Protein AF-R1GZY3-F1 (afdb_monomer_lite)

Organism: Botryosphaeria parva (strain UCR-NP2) (NCBI:txid1287680)

pLDDT: mean 83.17, std 15.21, range [28.91, 97.81]

Foldseek 3Di:
DAQAFDKDWPDPDDDQLDQDKIKIKTQGHQPWFWAFDKDKDFAFLPGSQDQADDDALADFFHKDKDKDADDDDVPDDTWDFPDFDWDWDSQCDDPRGRTIIMTGRHDTIGHRGMMMMMIGGDVVRYDDDDDPDFDKDKDWDWDADPVVRDIDIDIDIDGDDPPDPDDPDAAEDADDEDPLADHDHHPVVVQCCCVSPVVGQEYHYAAAQQEHDPVNLVVSLVVQLVVCVVQPPRHHYWYWHFQAAAQVLFGTKIKTFQDRCVVPNDCPCHAPVRFGLHQWHDYPVCDPPDDIDGGQTRCVSNCVRCVVPLVRIAMEFEQDVHHGDLLDDDLSRHLEYEQEDPVGGNVVVVVCCCVSVVPDVPRDSDYDHHYD

Structure (mmCIF, N/CA/C/O backbone):
data_AF-R1GZY3-F1
#
_entry.id   AF-R1GZY3-F1
#
loop_
_atom_site.group_PDB
_atom_site.id
_atom_site.type_symbol
_atom_site.label_atom_id
_atom_site.label_alt_id
_atom_site.label_comp_id
_atom_site.label_asym_id
_atom_site.label_entity_id
_atom_site.label_seq_id
_atom_site.pdbx_PDB_ins_code
_atom_site.Cartn_x
_atom_site.Cartn_y
_atom_site.Cartn_z
_atom_site.occupancy
_atom_site.B_iso_or_equiv
_atom_site.auth_seq_id
_atom_site.auth_comp_id
_atom_site.auth_asym_id
_atom_site.auth_atom_id
_atom_site.pdbx_PDB_model_num
ATOM 1 N N . MET A 1 1 ? -1.030 23.905 38.916 1.00 69.31 1 MET A N 1
ATOM 2 C CA . MET A 1 1 ? -1.384 23.352 37.591 1.00 69.31 1 MET A CA 1
ATOM 3 C C . MET A 1 1 ? -0.594 24.102 36.524 1.00 69.31 1 MET A C 1
ATOM 5 O O . MET A 1 1 ? -0.342 25.286 36.718 1.00 69.31 1 MET A O 1
ATOM 9 N N . SER A 1 2 ? -0.151 23.428 35.458 1.00 88.44 2 SER A N 1
ATOM 10 C CA . SER A 1 2 ? 0.498 24.077 34.303 1.00 88.44 2 SER A CA 1
ATOM 11 C C . SER A 1 2 ? -0.502 24.976 33.564 1.00 88.44 2 SER A C 1
ATOM 13 O O . SER A 1 2 ? -1.678 24.628 33.483 1.00 88.44 2 SER A O 1
ATOM 15 N N . PHE A 1 3 ? -0.061 26.110 33.006 1.00 88.94 3 PHE A N 1
ATOM 16 C CA . PHE A 1 3 ? -0.949 27.001 32.245 1.00 88.94 3 PHE A CA 1
ATOM 17 C C . PHE A 1 3 ? -1.480 26.333 30.969 1.00 88.94 3 PHE A C 1
ATOM 19 O O . PHE A 1 3 ? -2.672 26.403 30.706 1.00 88.94 3 PHE A O 1
ATOM 26 N N . LEU A 1 4 ? -0.614 25.618 30.241 1.00 83.75 4 LEU A N 1
ATOM 27 C CA . LEU A 1 4 ? -0.960 24.904 29.005 1.00 83.75 4 LEU A CA 1
ATOM 28 C C . LEU A 1 4 ? -1.420 23.461 29.238 1.00 83.75 4 LEU A C 1
ATOM 30 O O . LEU A 1 4 ? -1.737 22.764 28.283 1.00 83.75 4 LEU A O 1
ATOM 34 N N . GLY A 1 5 ? -1.428 22.993 30.485 1.00 92.31 5 GLY A N 1
ATOM 35 C CA . GLY A 1 5 ? -1.790 21.618 30.820 1.00 92.31 5 GLY A CA 1
ATOM 36 C C . GLY A 1 5 ? -0.603 20.661 30.800 1.00 92.31 5 GLY A C 1
ATOM 37 O O . GLY A 1 5 ? 0.560 21.084 30.798 1.00 92.31 5 GLY A O 1
ATOM 38 N N . THR A 1 6 ? -0.907 19.369 30.856 1.00 90.94 6 THR A N 1
ATOM 39 C CA . THR A 1 6 ? 0.079 18.279 30.891 1.00 90.94 6 THR A CA 1
ATOM 40 C C . THR A 1 6 ? -0.399 17.095 30.070 1.00 90.94 6 THR A C 1
ATOM 42 O O . THR A 1 6 ? -1.592 16.811 30.040 1.00 90.94 6 THR A O 1
ATOM 45 N N . LEU A 1 7 ? 0.540 16.386 29.448 1.00 89.25 7 LEU A N 1
ATOM 46 C CA . LEU A 1 7 ? 0.275 15.199 28.644 1.00 89.25 7 LEU A CA 1
ATOM 47 C C . LEU A 1 7 ? 0.889 13.970 29.317 1.00 89.25 7 LEU A C 1
ATOM 49 O O . LEU A 1 7 ? 2.047 14.016 29.739 1.00 89.25 7 LEU A O 1
ATOM 53 N N . THR A 1 8 ? 0.150 12.870 29.370 1.00 89.81 8 THR A N 1
ATOM 54 C CA . THR A 1 8 ? 0.672 11.548 29.723 1.00 89.81 8 THR A CA 1
ATOM 55 C C . THR A 1 8 ? 0.298 10.537 28.646 1.00 89.81 8 THR A C 1
ATOM 57 O O . THR A 1 8 ? -0.662 10.713 27.900 1.00 89.81 8 THR A O 1
ATOM 60 N N . CYS A 1 9 ? 1.099 9.485 28.529 1.00 87.94 9 CYS A N 1
ATOM 61 C CA . CYS A 1 9 ? 0.885 8.398 27.586 1.00 87.94 9 CYS A CA 1
ATOM 62 C C . CYS A 1 9 ? 0.972 7.081 28.356 1.00 87.94 9 CYS A C 1
ATOM 64 O O . CYS A 1 9 ? 1.831 6.938 29.231 1.00 87.94 9 CYS A O 1
ATOM 66 N N . ASN A 1 10 ? 0.093 6.126 28.049 1.00 87.19 10 ASN A N 1
ATOM 67 C CA . ASN A 1 10 ? 0.105 4.801 28.678 1.00 87.19 10 ASN A CA 1
ATOM 68 C C . ASN A 1 10 ? 1.373 3.992 28.345 1.00 87.19 10 ASN A C 1
ATOM 70 O O . ASN A 1 10 ? 1.715 3.060 29.070 1.00 87.19 10 ASN A O 1
ATOM 74 N N . VAL A 1 11 ? 2.071 4.356 27.269 1.00 80.69 11 VAL A N 1
ATOM 75 C CA . VAL A 1 11 ? 3.303 3.716 26.806 1.00 80.69 11 VAL A CA 1
ATOM 76 C C . VAL A 1 11 ? 4.445 4.725 26.728 1.00 80.69 11 VAL A C 1
ATOM 78 O O . VAL A 1 11 ? 4.256 5.890 26.382 1.00 80.69 11 VAL A O 1
ATOM 81 N N . ASN A 1 12 ? 5.654 4.263 27.030 1.00 77.44 12 ASN A N 1
ATOM 82 C CA . ASN A 1 12 ? 6.900 5.016 26.848 1.00 77.44 12 ASN A CA 1
ATOM 83 C C . ASN A 1 12 ? 7.849 4.350 25.836 1.00 77.44 12 ASN A C 1
ATOM 85 O O . ASN A 1 12 ? 8.866 4.928 25.464 1.00 77.44 12 ASN A O 1
ATOM 89 N N . THR A 1 13 ? 7.512 3.134 25.410 1.00 71.69 13 THR A N 1
ATOM 90 C CA . THR A 1 13 ? 8.230 2.302 24.451 1.00 71.69 13 THR A CA 1
ATOM 91 C C . THR A 1 13 ? 7.196 1.488 23.681 1.00 71.69 13 THR A C 1
ATOM 93 O O . THR A 1 13 ? 6.181 1.094 24.253 1.00 71.69 13 THR A O 1
ATOM 96 N N . LEU A 1 14 ? 7.442 1.287 22.389 1.00 64.81 14 LEU A N 1
ATOM 97 C CA . LEU A 1 14 ? 6.609 0.492 21.491 1.00 64.81 14 LEU A CA 1
ATOM 98 C C . LEU A 1 14 ? 7.524 -0.343 20.591 1.00 64.81 14 LEU A C 1
ATOM 100 O O . LEU A 1 14 ? 8.623 0.095 20.236 1.00 64.81 14 LEU A O 1
ATOM 104 N N . THR A 1 15 ? 7.078 -1.541 20.236 1.00 71.56 15 THR A N 1
ATOM 105 C CA . THR A 1 15 ? 7.711 -2.409 19.242 1.00 71.56 15 THR A CA 1
ATOM 106 C C . THR A 1 15 ? 7.202 -2.030 17.857 1.00 71.56 15 THR A C 1
ATOM 108 O O . THR A 1 15 ? 5.999 -2.033 17.616 1.00 71.56 15 THR A O 1
ATOM 111 N N . ALA A 1 16 ? 8.109 -1.730 16.927 1.00 61.94 16 ALA A N 1
ATOM 112 C CA . ALA A 1 16 ? 7.727 -1.364 15.566 1.00 61.94 16 ALA A CA 1
ATOM 113 C C . ALA A 1 16 ? 6.844 -2.446 14.913 1.00 61.94 16 ALA A C 1
ATOM 115 O O . ALA A 1 16 ? 7.157 -3.638 14.981 1.00 61.94 16 ALA A O 1
ATOM 116 N N . GLY A 1 17 ? 5.743 -2.019 14.289 1.00 64.31 17 GLY A N 1
ATOM 117 C CA . GLY A 1 17 ? 4.765 -2.907 13.646 1.00 64.31 17 GLY A CA 1
ATOM 118 C C . GLY A 1 17 ? 3.843 -3.682 14.598 1.00 64.31 17 GLY A C 1
ATOM 119 O O . GLY A 1 17 ? 3.052 -4.507 14.136 1.00 64.31 17 GLY A O 1
ATOM 120 N N . GLU A 1 18 ? 3.915 -3.457 15.914 1.00 64.00 18 GLU A N 1
ATOM 121 C CA . GLU A 1 18 ? 2.978 -4.085 16.841 1.00 64.00 18 GLU A CA 1
ATOM 122 C C . GLU A 1 18 ? 1.584 -3.456 16.752 1.00 64.00 18 GLU A C 1
ATOM 124 O O . GLU A 1 18 ? 1.412 -2.239 16.694 1.00 64.00 18 GLU A O 1
ATOM 129 N N . TRP A 1 19 ? 0.559 -4.302 16.811 1.00 69.50 19 TRP A N 1
ATOM 130 C CA . TRP A 1 19 ? -0.806 -3.832 16.988 1.00 69.50 19 TRP A CA 1
ATOM 131 C C . TRP A 1 19 ? -1.010 -3.515 18.464 1.00 69.50 19 TRP A C 1
ATOM 133 O O . TRP A 1 19 ? -0.986 -4.420 19.304 1.00 69.50 19 TRP A O 1
ATOM 143 N N . THR A 1 20 ? -1.251 -2.247 18.783 1.00 78.50 20 THR A N 1
ATOM 144 C CA . THR A 1 20 ? -1.432 -1.751 20.153 1.00 78.50 20 THR A CA 1
ATOM 145 C C . THR A 1 20 ? -2.486 -0.645 20.209 1.00 78.50 20 THR A C 1
ATOM 147 O O . THR A 1 20 ? -2.828 -0.068 19.182 1.00 78.50 20 THR A O 1
ATOM 150 N N . GLU A 1 21 ? -3.017 -0.385 21.402 1.00 86.50 21 GLU A N 1
ATOM 151 C CA . GLU A 1 21 ? -3.774 0.839 21.679 1.00 86.50 21 GLU A CA 1
ATOM 152 C C . GLU A 1 21 ? -2.851 1.798 22.430 1.00 86.50 21 GLU A C 1
ATOM 154 O O . GLU A 1 21 ? -2.329 1.466 23.503 1.00 86.50 21 GLU A O 1
ATOM 159 N N . VAL A 1 22 ? -2.679 3.003 21.889 1.00 86.00 22 VAL A N 1
ATOM 160 C CA . VAL A 1 22 ? -1.968 4.083 22.577 1.00 86.00 22 VAL A CA 1
ATOM 161 C C . VAL A 1 22 ? -2.993 5.060 23.123 1.00 86.00 22 VAL A C 1
ATOM 163 O O . VAL A 1 22 ? -3.753 5.666 22.373 1.00 86.00 22 VAL A O 1
ATOM 166 N N . THR A 1 23 ? -3.009 5.214 24.441 1.00 91.50 23 THR A N 1
ATOM 167 C CA . THR A 1 23 ? -3.860 6.178 25.133 1.00 91.50 23 THR A CA 1
ATOM 168 C C . THR A 1 23 ? -3.019 7.372 25.550 1.00 91.50 23 THR A C 1
ATOM 170 O O . THR A 1 23 ? -2.070 7.233 26.328 1.00 91.50 23 THR A O 1
ATOM 173 N N . VAL A 1 24 ? -3.397 8.543 25.052 1.00 90.88 24 VAL A N 1
ATOM 174 C CA . VAL A 1 24 ? -2.804 9.827 25.411 1.00 90.88 24 VAL A CA 1
ATOM 175 C C . VAL A 1 24 ? -3.824 10.613 26.224 1.00 90.88 24 VAL A C 1
ATOM 177 O O . VAL A 1 24 ? -4.913 10.907 25.742 1.00 90.88 24 VAL A O 1
ATOM 180 N N . GLU A 1 25 ? -3.477 10.961 27.457 1.00 95.19 25 GLU A N 1
ATOM 181 C CA . GLU A 1 25 ? -4.316 11.776 28.331 1.00 95.19 25 GLU A CA 1
ATOM 182 C C . GLU A 1 25 ? -3.738 13.192 28.411 1.00 95.19 25 GLU A C 1
ATOM 184 O O . GLU A 1 25 ? -2.606 13.404 28.851 1.00 95.19 25 GLU A O 1
ATOM 189 N N . TYR A 1 26 ? -4.526 14.174 27.988 1.00 94.25 26 TYR A N 1
ATOM 190 C CA . TYR A 1 26 ? -4.234 15.589 28.161 1.00 94.25 26 TYR A CA 1
ATOM 191 C C . TYR A 1 26 ? -5.063 16.141 29.320 1.00 94.25 26 TYR A C 1
ATOM 193 O O . TYR A 1 26 ? -6.287 16.171 29.257 1.00 94.25 26 TYR A O 1
ATOM 201 N N . THR A 1 27 ? -4.397 16.597 30.379 1.00 96.31 27 THR A N 1
ATOM 202 C CA . THR A 1 27 ? -5.035 17.366 31.454 1.00 96.31 27 THR A CA 1
ATOM 203 C C . THR A 1 27 ? -5.050 18.841 31.070 1.00 96.31 27 THR A C 1
ATOM 205 O O . THR A 1 27 ? -3.983 19.443 30.905 1.00 96.31 27 THR A O 1
ATOM 208 N N . VAL A 1 28 ? -6.246 19.419 30.962 1.00 95.00 28 VAL A N 1
ATOM 209 C CA . VAL A 1 28 ? -6.481 20.817 30.594 1.00 95.00 28 VAL A CA 1
ATOM 210 C C . VAL A 1 28 ? -5.797 21.744 31.595 1.00 95.00 28 VAL A C 1
ATOM 212 O O . VAL A 1 28 ? -5.912 21.589 32.812 1.00 95.00 28 VAL A O 1
ATOM 215 N N . GLY A 1 29 ? -5.033 22.697 31.067 1.00 91.81 29 GLY A N 1
ATOM 216 C CA . GLY A 1 29 ? -4.281 23.655 31.866 1.00 91.81 29 GLY A CA 1
ATOM 217 C C . GLY A 1 29 ? -5.121 24.780 32.450 1.00 91.81 29 GLY A C 1
ATOM 218 O O . GLY A 1 29 ? -6.320 24.893 32.215 1.00 91.81 29 GLY A O 1
ATOM 219 N N . GLY A 1 30 ? -4.449 25.676 33.171 1.00 89.88 30 GLY A N 1
ATOM 220 C CA . GLY A 1 30 ? -5.071 26.873 33.742 1.00 89.88 30 GLY A CA 1
ATOM 221 C C . GLY A 1 30 ? -5.727 27.810 32.719 1.00 89.88 30 GLY A C 1
ATOM 222 O O . GLY A 1 30 ? -6.530 28.644 33.122 1.00 89.88 30 GLY A O 1
ATOM 223 N N . SER A 1 31 ? -5.412 27.688 31.424 1.00 89.75 31 SER A N 1
ATOM 224 C CA . SER A 1 31 ? -6.084 28.447 30.364 1.00 89.75 31 SER A CA 1
ATOM 225 C C . SER A 1 31 ? -7.534 28.019 30.116 1.00 89.75 31 SER A C 1
ATOM 227 O O . SER A 1 31 ? -8.287 28.802 29.543 1.00 89.75 31 SER A O 1
ATOM 229 N N . GLY A 1 32 ? -7.915 26.792 30.494 1.00 91.44 32 GLY A N 1
ATOM 230 C CA . GLY A 1 32 ? -9.133 26.156 29.985 1.00 91.44 32 GLY A CA 1
ATOM 231 C C . GLY A 1 32 ? -9.078 25.930 28.467 1.00 91.44 32 GLY A C 1
ATOM 232 O O . GLY A 1 32 ? -8.081 26.258 27.812 1.00 91.44 32 GLY A O 1
ATOM 233 N N . LEU A 1 33 ? -10.155 25.374 27.910 1.00 93.50 33 LEU A N 1
ATOM 234 C CA . LEU A 1 33 ? -10.396 25.312 26.464 1.00 93.50 33 LEU A CA 1
ATOM 235 C C . LEU A 1 33 ? -11.830 25.753 26.186 1.00 93.50 33 LEU A C 1
ATOM 237 O O . LEU A 1 33 ? -12.758 25.212 26.776 1.00 93.50 33 LEU A O 1
ATOM 241 N N . ALA A 1 34 ? -12.004 26.737 25.313 1.00 92.56 34 ALA A N 1
ATOM 242 C CA . ALA A 1 34 ? -13.312 27.270 24.945 1.00 92.56 34 ALA A CA 1
ATOM 243 C C . ALA A 1 34 ? -13.814 26.672 23.624 1.00 92.56 34 ALA A C 1
ATOM 245 O O . ALA A 1 34 ? -13.077 25.971 22.930 1.00 92.56 34 ALA A O 1
ATOM 246 N N . ASP A 1 35 ? -15.049 27.004 23.268 1.00 92.06 35 ASP A N 1
ATOM 247 C CA . ASP A 1 35 ? -15.663 26.623 22.000 1.00 92.06 35 ASP A CA 1
ATOM 248 C C . ASP A 1 35 ? -14.805 27.079 20.810 1.00 92.06 35 ASP A C 1
ATOM 250 O O . ASP A 1 35 ? -14.259 28.189 20.798 1.00 92.06 35 ASP A O 1
ATOM 254 N N . GLY A 1 36 ? -14.637 26.192 19.830 1.00 84.56 36 GLY A N 1
ATOM 255 C CA . GLY A 1 36 ? -13.775 26.408 18.669 1.00 84.56 36 GLY A CA 1
ATOM 256 C C . GLY A 1 36 ? -12.271 26.318 18.954 1.00 84.56 36 GLY A C 1
ATOM 257 O O . GLY A 1 36 ? -11.462 26.479 18.033 1.00 84.56 36 GLY A O 1
ATOM 258 N N . ALA A 1 37 ? -11.855 26.052 20.198 1.00 89.81 37 ALA A N 1
ATOM 259 C CA . ALA A 1 37 ? -10.481 25.648 20.469 1.00 89.81 37 ALA A CA 1
ATOM 260 C C . ALA A 1 37 ? -10.208 24.269 19.858 1.00 89.81 37 ALA A C 1
ATOM 262 O O . ALA A 1 37 ? -11.097 23.427 19.741 1.00 89.81 37 ALA A O 1
ATOM 263 N N . TRP A 1 38 ? -8.951 24.024 19.500 1.00 88.38 38 TRP A N 1
ATOM 264 C CA . TRP A 1 38 ? -8.536 22.745 18.945 1.00 88.38 38 TRP A CA 1
ATOM 265 C C . TRP A 1 38 ? -7.170 22.336 19.471 1.00 88.38 38 TRP A C 1
ATOM 267 O O . TRP A 1 38 ? -6.279 23.162 19.690 1.00 88.38 38 TRP A O 1
ATOM 277 N N . ILE A 1 39 ? -7.011 21.032 19.663 1.00 89.75 39 ILE A N 1
ATOM 278 C CA . ILE A 1 39 ? -5.738 20.400 19.991 1.00 89.75 39 ILE A CA 1
ATOM 279 C C . ILE A 1 39 ? -5.272 19.644 18.762 1.00 89.75 39 ILE A C 1
ATOM 281 O O . ILE A 1 39 ? -6.068 19.022 18.061 1.00 89.75 39 ILE A O 1
ATOM 285 N N . LYS A 1 40 ? -3.964 19.673 18.511 1.00 91.44 40 LYS A N 1
ATOM 286 C CA . LYS A 1 40 ? -3.357 18.918 17.422 1.00 91.44 40 LYS A CA 1
ATOM 287 C C . LYS A 1 40 ? -2.200 18.065 17.925 1.00 91.44 40 LYS A C 1
ATOM 289 O O . LYS A 1 40 ? -1.174 18.597 18.342 1.00 91.44 40 LYS A O 1
ATOM 294 N N . GLY A 1 41 ? -2.365 16.748 17.844 1.00 89.31 41 GLY A N 1
ATOM 295 C CA . GLY A 1 41 ? -1.294 15.773 18.023 1.00 89.31 41 GLY A CA 1
ATOM 296 C C . GLY A 1 41 ? -0.645 15.473 16.677 1.00 89.31 41 GLY A C 1
ATOM 297 O O . GLY A 1 41 ? -1.336 15.056 15.748 1.00 89.31 41 GLY A O 1
ATOM 298 N N . THR A 1 42 ? 0.661 15.708 16.554 1.00 87.81 42 THR A N 1
ATOM 299 C CA . THR A 1 42 ? 1.381 15.551 15.287 1.00 87.81 42 THR A CA 1
ATOM 300 C C . THR A 1 42 ? 2.423 14.447 15.352 1.00 87.81 42 THR A C 1
ATOM 302 O O . THR A 1 42 ? 3.142 14.277 16.337 1.00 87.81 42 THR A O 1
ATOM 305 N N . PHE A 1 43 ? 2.512 13.689 14.267 1.00 83.62 43 PHE A N 1
ATOM 306 C CA . PHE A 1 43 ? 3.394 12.540 14.131 1.00 83.62 43 PHE A CA 1
ATOM 307 C C . PHE A 1 43 ? 4.313 12.760 12.941 1.00 83.62 43 PHE A C 1
ATOM 309 O O . PHE A 1 43 ? 3.939 13.391 11.946 1.00 83.62 43 PHE A O 1
ATOM 316 N N . LYS A 1 44 ? 5.533 12.220 13.024 1.00 78.19 44 LYS A N 1
ATOM 317 C CA . LYS A 1 44 ? 6.455 12.247 11.888 1.00 78.19 44 LYS A CA 1
ATOM 318 C C . LYS A 1 44 ? 5.792 11.585 10.684 1.00 78.19 44 LYS A C 1
ATOM 320 O O . LYS A 1 44 ? 5.249 10.492 10.803 1.00 78.19 44 LYS A O 1
ATOM 325 N N . PHE A 1 45 ? 5.858 12.238 9.532 1.00 70.62 45 PHE A N 1
ATOM 326 C CA . PHE A 1 45 ? 5.255 11.740 8.299 1.00 70.62 45 PHE A CA 1
ATOM 327 C C . PHE A 1 45 ? 5.829 10.366 7.915 1.00 70.62 45 PHE A C 1
ATOM 329 O O . PHE A 1 45 ? 5.074 9.413 7.733 1.00 70.62 45 PHE A O 1
ATOM 336 N N . TYR A 1 46 ? 7.161 10.252 7.922 1.00 72.44 46 TYR A N 1
ATOM 337 C CA . TYR A 1 46 ? 7.902 8.999 7.748 1.00 72.44 46 TYR A CA 1
ATOM 338 C C . TYR A 1 46 ? 7.989 8.242 9.078 1.00 72.44 46 TYR A C 1
ATOM 340 O O . TYR A 1 46 ? 8.991 8.310 9.792 1.00 72.44 46 TYR A O 1
ATOM 348 N N . SER A 1 47 ? 6.895 7.597 9.461 1.00 67.50 47 SER A N 1
ATOM 349 C CA . SER A 1 47 ? 6.824 6.727 10.634 1.00 67.50 47 SER A CA 1
ATOM 350 C C . SER A 1 47 ? 5.906 5.540 10.365 1.00 67.50 47 SER A C 1
ATOM 352 O O . SER A 1 47 ? 5.036 5.616 9.495 1.00 67.50 47 SER A O 1
ATOM 354 N N . ASP A 1 48 ? 6.088 4.479 11.150 1.00 63.69 48 ASP A N 1
ATOM 355 C CA . ASP A 1 48 ? 5.259 3.270 11.187 1.00 63.69 48 ASP A CA 1
ATOM 356 C C . ASP A 1 48 ? 3.883 3.492 11.836 1.00 63.69 48 ASP A C 1
ATOM 358 O O . ASP A 1 48 ? 3.076 2.568 11.910 1.00 63.69 48 ASP A O 1
ATOM 362 N N . TRP A 1 49 ? 3.577 4.723 12.259 1.00 68.12 49 TRP A N 1
ATOM 363 C CA . TRP A 1 49 ? 2.226 5.105 12.647 1.00 68.12 49 TRP A CA 1
ATOM 364 C C . TRP A 1 49 ? 1.259 4.864 11.488 1.00 68.12 49 TRP A C 1
ATOM 366 O O . TRP A 1 49 ? 1.423 5.420 10.392 1.00 68.12 49 TRP A O 1
ATOM 376 N N . ALA A 1 50 ? 0.236 4.058 11.757 1.00 68.69 50 ALA A N 1
ATOM 377 C CA . ALA A 1 50 ? -0.806 3.726 10.803 1.00 68.69 50 ALA A CA 1
ATOM 378 C C . ALA A 1 50 ? -1.586 4.964 10.322 1.00 68.69 50 ALA A C 1
ATOM 380 O O . ALA A 1 50 ? -1.532 6.040 10.926 1.00 68.69 50 ALA A O 1
ATOM 381 N N . LEU A 1 51 ? -2.317 4.817 9.214 1.00 82.44 51 LEU A N 1
ATOM 382 C CA . LEU A 1 51 ? -3.277 5.830 8.786 1.00 82.44 51 LEU A CA 1
ATOM 383 C C . LEU A 1 51 ? -4.485 5.770 9.716 1.00 82.44 51 LEU A C 1
ATOM 385 O O . LEU A 1 51 ? -5.290 4.844 9.645 1.00 82.44 51 LEU A O 1
ATOM 389 N N . PHE A 1 52 ? -4.570 6.744 10.613 1.00 86.62 52 PHE A N 1
ATOM 390 C CA . PHE A 1 52 ? -5.709 6.880 11.502 1.00 86.62 52 PHE A CA 1
ATOM 391 C C . PHE A 1 52 ? -6.986 7.172 10.716 1.00 86.62 52 PHE A C 1
ATOM 393 O O . PHE A 1 52 ? -6.962 7.838 9.682 1.00 86.62 52 PHE A O 1
ATOM 400 N N . GLN A 1 53 ? -8.111 6.702 11.235 1.00 89.81 53 GLN A N 1
ATOM 401 C CA . GLN A 1 53 ? -9.434 7.001 10.698 1.00 89.81 53 GLN A CA 1
ATOM 402 C C . GLN A 1 53 ? -10.396 7.326 11.843 1.00 89.81 53 GLN A C 1
ATOM 404 O O . GLN A 1 53 ? -10.157 6.941 12.986 1.00 89.81 53 GLN A O 1
ATOM 409 N N . THR A 1 54 ? -11.451 8.084 11.555 1.00 89.56 54 THR A N 1
ATOM 410 C CA . THR A 1 54 ? -12.413 8.564 12.565 1.00 89.56 54 THR A CA 1
ATOM 411 C C . THR A 1 54 ? -13.865 8.271 12.183 1.00 89.56 54 THR A C 1
ATOM 413 O O . THR A 1 54 ? -14.786 8.766 12.828 1.00 89.56 54 THR A O 1
ATOM 416 N N . SER A 1 55 ? -14.089 7.459 11.146 1.00 84.50 55 SER A N 1
ATOM 417 C CA . SER A 1 55 ? -15.407 7.226 10.550 1.00 84.50 55 SER A CA 1
ATOM 418 C C . SER A 1 55 ? -16.041 5.892 10.939 1.00 84.50 55 SER A C 1
ATOM 420 O O . SER A 1 55 ? -17.262 5.829 11.050 1.00 84.50 55 SER A O 1
ATOM 422 N N . ASP A 1 56 ? -15.250 4.838 11.151 1.00 82.50 56 ASP A N 1
ATOM 423 C CA . ASP A 1 56 ? -15.761 3.504 11.480 1.00 82.50 56 ASP A CA 1
ATOM 424 C C . ASP A 1 56 ? -15.102 2.967 12.758 1.00 82.50 56 ASP A C 1
ATOM 426 O O . ASP A 1 56 ? -13.963 2.496 12.709 1.00 82.50 56 ASP A O 1
ATOM 430 N N . PRO A 1 57 ? -15.794 2.982 13.910 1.00 79.25 57 PRO A N 1
ATOM 431 C CA . PRO A 1 57 ? -15.217 2.520 15.166 1.00 79.25 57 PRO A CA 1
ATOM 432 C C . PRO A 1 57 ? -14.808 1.040 15.143 1.00 79.25 57 PRO A C 1
ATOM 434 O O . PRO A 1 57 ? -13.954 0.627 15.919 1.00 79.25 57 PRO A O 1
ATOM 437 N N . THR A 1 58 ? -15.358 0.232 14.235 1.00 74.75 58 THR A N 1
ATOM 438 C CA . THR A 1 58 ? -15.087 -1.212 14.171 1.00 74.75 58 THR A CA 1
ATOM 439 C C . THR A 1 58 ? -13.842 -1.584 13.370 1.00 74.75 58 THR A C 1
ATOM 441 O O . THR A 1 58 ? -13.444 -2.753 13.345 1.00 74.75 58 THR A O 1
ATOM 444 N N . ARG A 1 59 ? -13.218 -0.607 12.704 1.00 77.69 59 ARG A N 1
ATOM 445 C CA . ARG A 1 59 ? -12.077 -0.810 11.808 1.00 77.69 59 ARG A CA 1
ATOM 446 C C . ARG A 1 59 ? -10.767 -0.412 12.473 1.00 77.69 59 ARG A C 1
ATOM 448 O O . ARG A 1 59 ? -10.723 0.419 13.378 1.00 77.69 59 ARG A O 1
ATOM 455 N N . ASP A 1 60 ? -9.684 -0.996 11.972 1.00 82.50 60 ASP A N 1
ATOM 456 C CA . ASP A 1 60 ? -8.332 -0.706 12.434 1.00 82.50 60 ASP A CA 1
ATOM 457 C C . ASP A 1 60 ? -8.031 0.799 12.408 1.00 82.50 60 ASP A C 1
ATOM 459 O O . ASP A 1 60 ? -8.569 1.562 11.600 1.00 82.50 60 ASP A O 1
ATOM 463 N N . ASN A 1 61 ? -7.137 1.219 13.304 1.00 84.69 61 ASN A N 1
ATOM 464 C CA . ASN A 1 61 ? -6.642 2.594 13.398 1.00 84.69 61 ASN A CA 1
ATOM 465 C C . ASN A 1 61 ? -7.726 3.642 13.690 1.00 84.69 61 ASN A C 1
ATOM 467 O O . ASN A 1 61 ? -7.497 4.832 13.460 1.00 84.69 61 ASN A O 1
ATOM 471 N N . TYR A 1 62 ? -8.881 3.220 14.218 1.00 90.44 62 TYR A N 1
ATOM 472 C CA . TYR A 1 62 ? -9.891 4.146 14.708 1.00 90.44 62 TYR A CA 1
ATOM 473 C C . TYR A 1 62 ? -9.321 5.025 15.823 1.00 90.44 62 TYR A C 1
ATOM 475 O O . TYR A 1 62 ? -8.684 4.526 16.759 1.00 90.44 62 TYR A O 1
ATOM 483 N N . VAL A 1 63 ? -9.550 6.331 15.719 1.00 91.12 63 VAL A N 1
ATOM 484 C CA . VAL A 1 63 ? -9.198 7.299 16.754 1.00 91.12 63 VAL A CA 1
ATOM 485 C C . VAL A 1 63 ? -10.459 7.869 17.361 1.00 91.12 63 VAL A C 1
ATOM 487 O O . VAL A 1 63 ? -11.316 8.401 16.660 1.00 91.12 63 VAL A O 1
ATOM 490 N N . SER A 1 64 ? -10.521 7.807 18.684 1.00 92.06 64 SER A N 1
ATOM 491 C CA . SER A 1 64 ? -11.576 8.425 19.472 1.00 92.06 64 SER A CA 1
ATOM 492 C C . SER A 1 64 ? -10.985 9.415 20.469 1.00 92.06 64 SER A C 1
ATOM 494 O O . SER A 1 64 ? -9.815 9.321 20.865 1.00 92.06 64 SER A O 1
ATOM 496 N N . ALA A 1 65 ? -11.810 10.372 20.876 1.00 94.12 65 ALA A N 1
ATOM 497 C CA . ALA A 1 65 ? -11.527 11.257 21.985 1.00 94.12 65 ALA A CA 1
ATOM 498 C C . ALA A 1 65 ? -12.752 11.302 22.895 1.00 94.12 65 ALA A C 1
ATOM 500 O O . ALA A 1 65 ? -13.885 11.411 22.435 1.00 94.12 65 ALA A O 1
ATOM 501 N N . GLU A 1 66 ? -12.514 11.220 24.193 1.00 93.75 66 GLU A N 1
ATOM 502 C CA . GLU A 1 66 ? -13.527 11.413 25.225 1.00 93.75 66 GLU A CA 1
ATOM 503 C C . GLU A 1 66 ? -12.977 12.383 26.264 1.00 93.75 66 GLU A C 1
ATOM 505 O O . GLU A 1 66 ? -11.758 12.513 26.402 1.00 93.75 66 GLU A O 1
ATOM 510 N N . TYR A 1 67 ? -13.852 13.069 26.998 1.00 93.62 67 TYR A N 1
ATOM 511 C CA . TYR A 1 67 ? -13.415 13.857 28.143 1.00 93.62 67 TYR A CA 1
ATOM 512 C C . TYR A 1 67 ? -13.912 13.266 29.456 1.00 93.62 67 TYR A C 1
ATOM 514 O O . TYR A 1 67 ? -14.931 12.583 29.523 1.00 93.62 67 TYR A O 1
ATOM 522 N N . THR A 1 68 ? -13.162 13.524 30.519 1.00 92.75 68 THR A N 1
ATOM 523 C CA . THR A 1 68 ? -13.539 13.210 31.893 1.00 92.75 68 THR A CA 1
ATOM 524 C C . THR A 1 68 ? -13.461 14.497 32.709 1.00 92.75 68 THR A C 1
ATOM 526 O O . THR A 1 68 ? -12.379 15.092 32.772 1.00 92.75 68 THR A O 1
ATOM 529 N N . PRO A 1 69 ? -14.571 14.946 33.319 1.00 93.44 69 PRO A N 1
ATOM 530 C CA . PRO A 1 69 ? -14.566 16.154 34.128 1.00 93.44 69 PRO A CA 1
ATOM 531 C C . PRO A 1 69 ? -13.735 15.960 35.401 1.00 93.44 69 PRO A C 1
ATOM 533 O O . PRO A 1 69 ? -13.725 14.878 35.997 1.00 93.44 69 PRO A O 1
ATOM 536 N N . ALA A 1 70 ? -13.050 17.015 35.828 1.00 92.81 70 ALA A N 1
ATOM 537 C CA . ALA A 1 70 ? -12.398 17.076 37.127 1.00 92.81 70 ALA A CA 1
ATOM 538 C C . ALA A 1 70 ? -13.365 17.508 38.236 1.00 92.81 70 ALA A C 1
ATOM 540 O O . ALA A 1 70 ? -14.510 17.899 38.000 1.00 92.81 70 ALA A O 1
ATOM 541 N N . GLU A 1 71 ? -12.886 17.436 39.478 1.00 93.25 71 GLU A N 1
ATOM 542 C CA . GLU A 1 71 ? -13.593 18.027 40.608 1.00 93.25 71 GLU A CA 1
ATOM 543 C C . GLU A 1 71 ? -13.668 19.550 40.433 1.00 93.25 71 GLU A C 1
ATOM 545 O O . GLU A 1 71 ? -12.663 20.206 40.145 1.00 93.25 71 GLU A O 1
ATOM 550 N N . LEU A 1 72 ? -14.868 20.105 40.595 1.00 91.56 72 LEU A N 1
ATOM 551 C CA . LEU A 1 72 ? -15.110 21.529 40.401 1.00 91.56 72 LEU A CA 1
ATOM 552 C C . LEU A 1 72 ? -14.452 22.346 41.508 1.00 91.56 72 LEU A C 1
ATOM 554 O O . LEU A 1 72 ? -14.564 22.033 42.697 1.00 91.56 72 LEU A O 1
ATOM 558 N N . LEU A 1 73 ? -13.822 23.450 41.123 1.00 86.06 73 LEU A N 1
ATOM 559 C CA . LEU A 1 73 ? -13.383 24.451 42.083 1.00 86.06 73 LEU A CA 1
ATOM 560 C C . LEU A 1 73 ? -14.597 25.196 42.674 1.00 86.06 73 LEU A C 1
ATOM 562 O O . LEU A 1 73 ? -15.648 25.286 42.033 1.00 86.06 73 LEU A O 1
ATOM 566 N N . PRO A 1 74 ? -14.483 25.776 43.885 1.00 90.25 74 PRO A N 1
ATOM 567 C CA . PRO A 1 74 ? -15.576 26.541 44.479 1.00 90.25 74 PRO A CA 1
ATOM 568 C C . PRO A 1 74 ? -16.080 27.657 43.550 1.00 90.25 74 PRO A C 1
ATOM 570 O O . PRO A 1 74 ? -15.324 28.558 43.189 1.00 90.25 74 PRO A O 1
ATOM 573 N N . GLY A 1 75 ? -17.369 27.604 43.197 1.00 88.00 75 GLY A N 1
ATOM 574 C CA . GLY A 1 75 ? -18.022 28.581 42.317 1.00 88.00 75 GLY A CA 1
ATOM 575 C C . GLY A 1 75 ? -17.838 28.338 40.815 1.00 88.00 75 GLY A C 1
ATOM 576 O O . GLY A 1 75 ? -18.205 29.206 40.030 1.00 88.00 75 GLY A O 1
ATOM 577 N N . GLN A 1 76 ? -17.269 27.198 40.416 1.00 90.38 76 GLN A N 1
ATOM 578 C CA . GLN A 1 76 ? -17.110 26.802 39.020 1.00 90.38 76 GLN A CA 1
ATOM 579 C C . GLN A 1 76 ? -18.291 25.945 38.554 1.00 90.38 76 GLN A C 1
ATOM 581 O O . GLN A 1 76 ? -18.661 24.981 39.224 1.00 90.38 76 GLN A O 1
ATOM 586 N N . ASP A 1 77 ? -18.839 26.269 37.385 1.00 93.00 77 ASP A N 1
ATOM 587 C CA . ASP A 1 77 ? -19.852 25.446 36.727 1.00 93.00 77 ASP A CA 1
ATOM 588 C C . ASP A 1 77 ? -19.210 24.271 35.962 1.00 93.00 77 ASP A C 1
ATOM 590 O O . ASP A 1 77 ? -18.064 24.386 35.498 1.00 93.00 77 ASP A O 1
ATOM 594 N N . PRO A 1 78 ? -19.927 23.140 35.795 1.00 93.75 78 PRO A N 1
ATOM 595 C CA . PRO A 1 78 ? -19.463 22.018 34.983 1.00 93.75 78 PRO A CA 1
ATOM 596 C C . PRO A 1 78 ? -19.066 22.428 33.564 1.00 93.75 78 PRO A C 1
ATOM 598 O O . PRO A 1 78 ? -19.628 23.361 32.995 1.00 93.75 78 PRO A O 1
ATOM 601 N N . ALA A 1 79 ? -18.119 21.690 32.982 1.00 93.44 79 ALA A N 1
ATOM 602 C CA . ALA A 1 79 ? -17.802 21.804 31.565 1.00 93.44 79 ALA A CA 1
ATOM 603 C C . ALA A 1 79 ? -19.050 21.532 30.719 1.00 93.44 79 ALA A C 1
ATOM 605 O O . ALA A 1 79 ? -19.800 20.592 30.994 1.00 93.44 79 ALA A O 1
ATOM 606 N N . THR A 1 80 ? -19.263 22.360 29.700 1.00 95.50 80 THR A N 1
ATOM 607 C CA . THR A 1 80 ? -20.475 22.339 28.870 1.00 95.50 80 THR A CA 1
ATOM 608 C C . THR A 1 80 ? -20.250 21.784 27.471 1.00 95.50 80 THR A C 1
ATOM 610 O O . THR A 1 80 ? -21.194 21.784 26.687 1.00 95.50 80 THR A O 1
ATOM 613 N N . VAL A 1 81 ? -19.028 21.340 27.152 1.00 94.44 81 VAL A N 1
ATOM 614 C CA . VAL A 1 81 ? -18.687 20.763 25.843 1.00 94.44 81 VAL A CA 1
ATOM 615 C C . VAL A 1 81 ? -19.699 19.684 25.436 1.00 94.44 81 VAL A C 1
ATOM 617 O O . VAL A 1 81 ? -19.968 18.757 26.202 1.00 94.44 81 VAL A O 1
ATOM 620 N N . GLN A 1 82 ? -20.270 19.811 24.238 1.00 92.88 82 GLN A N 1
ATOM 621 C CA . GLN A 1 82 ? -21.214 18.824 23.708 1.00 92.88 82 GLN A CA 1
ATOM 622 C C . GLN A 1 82 ? -20.501 17.689 22.970 1.00 92.88 82 GLN A C 1
ATOM 624 O O . GLN A 1 82 ? -20.919 16.535 23.058 1.00 92.88 82 GLN A O 1
ATOM 629 N N . GLU A 1 83 ? -19.417 18.000 22.256 1.00 91.31 83 GLU A N 1
ATOM 630 C CA . GLU A 1 83 ? -18.701 17.024 21.440 1.00 91.31 83 GLU A CA 1
ATOM 631 C C . GLU A 1 83 ? -17.198 17.330 21.372 1.00 91.31 83 GLU A C 1
ATOM 633 O O . GLU A 1 83 ? -16.760 18.483 21.337 1.00 91.31 83 GLU A O 1
ATOM 638 N N . LEU A 1 84 ? -16.401 16.261 21.319 1.00 94.88 84 LEU A N 1
ATOM 639 C CA . LEU A 1 84 ? -15.018 16.305 20.858 1.00 94.88 84 LEU A CA 1
ATOM 640 C C . LEU A 1 84 ? -14.969 15.754 19.435 1.00 94.88 84 LEU A C 1
ATOM 642 O O . LEU A 1 84 ? -14.952 14.538 19.241 1.00 94.88 84 LEU A O 1
ATOM 646 N N . SER A 1 85 ? -14.952 16.639 18.441 1.00 94.69 85 SER A N 1
ATOM 647 C CA . SER A 1 85 ? -14.921 16.204 17.047 1.00 94.69 85 SER A CA 1
ATOM 648 C C . SER A 1 85 ? -13.495 15.818 16.668 1.00 94.69 85 SER A C 1
ATOM 650 O O . SER A 1 85 ? -12.571 16.626 16.789 1.00 94.69 8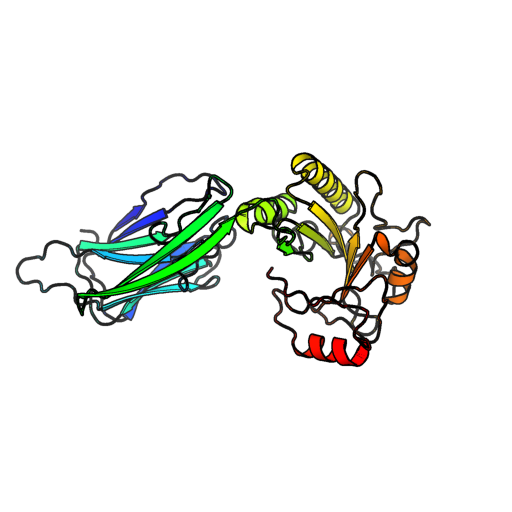5 SER A O 1
ATOM 652 N N . VAL A 1 86 ? -13.299 14.570 16.241 1.00 94.88 86 VAL A N 1
ATOM 653 C CA . VAL A 1 86 ? -11.976 14.036 15.903 1.00 94.88 86 VAL A CA 1
ATOM 654 C C . VAL A 1 86 ? -11.835 13.915 14.396 1.00 94.88 86 VAL A C 1
ATOM 656 O O . VAL A 1 86 ? -12.641 13.275 13.718 1.00 94.88 86 VAL A O 1
ATOM 659 N N . ARG A 1 87 ? -10.746 14.469 13.866 1.00 93.88 87 ARG A N 1
ATOM 660 C CA . ARG A 1 87 ? -10.366 14.322 12.460 1.00 93.88 87 ARG A CA 1
ATOM 661 C C . ARG A 1 87 ? -8.897 13.969 12.323 1.00 93.88 87 ARG A C 1
ATOM 663 O O . ARG A 1 87 ? -8.059 14.367 13.133 1.00 93.88 87 ARG A O 1
ATOM 670 N N . PHE A 1 88 ? -8.590 13.246 11.257 1.00 91.81 88 PHE A N 1
ATOM 671 C CA . PHE A 1 88 ? -7.226 12.942 10.865 1.00 91.81 88 PHE A CA 1
ATOM 672 C C . PHE A 1 88 ? -6.890 13.637 9.547 1.00 91.81 88 PHE A C 1
ATOM 674 O O . PHE A 1 88 ? -7.624 13.517 8.569 1.00 91.81 88 PHE A O 1
ATOM 681 N N . ASP A 1 89 ? -5.767 14.349 9.526 1.00 90.12 89 ASP A N 1
ATOM 682 C CA . ASP A 1 89 ? -5.218 14.974 8.327 1.00 90.12 89 ASP A CA 1
ATOM 683 C C . ASP A 1 89 ? -3.765 14.526 8.141 1.00 90.12 89 ASP A C 1
ATOM 685 O O . ASP A 1 89 ? -2.884 14.822 8.953 1.00 90.12 89 ASP A O 1
ATOM 689 N N . GLN A 1 90 ? -3.492 13.817 7.047 1.00 86.88 90 GLN A N 1
ATOM 690 C CA . GLN A 1 90 ? -2.147 13.341 6.718 1.00 86.88 90 GLN A CA 1
ATOM 691 C C . GLN A 1 90 ? -1.153 14.481 6.442 1.00 86.88 90 GLN A C 1
ATOM 693 O O . GLN A 1 90 ? 0.060 14.277 6.559 1.00 86.88 90 GLN A O 1
ATOM 698 N N . LYS A 1 91 ? -1.649 15.666 6.064 1.00 87.62 91 LYS A N 1
ATOM 699 C CA . LYS A 1 91 ? -0.866 16.876 5.778 1.00 87.62 91 LYS A CA 1
ATOM 700 C C . LYS A 1 91 ? -1.280 18.057 6.668 1.00 87.62 91 LYS A C 1
ATOM 702 O O . LYS A 1 91 ? -1.028 19.207 6.313 1.00 87.62 91 LYS A O 1
ATOM 707 N N . GLY A 1 92 ? -1.830 17.787 7.852 1.00 84.50 92 GLY A N 1
ATOM 708 C CA . GLY A 1 92 ? -2.382 18.802 8.759 1.00 84.50 92 GLY A CA 1
ATOM 709 C C . GLY A 1 92 ? -1.352 19.665 9.501 1.00 84.50 92 GLY A C 1
ATOM 710 O O . GLY A 1 92 ? -1.714 20.501 10.344 1.00 84.50 92 GLY A O 1
ATOM 711 N N . HIS A 1 93 ? -0.054 19.475 9.248 1.00 90.06 93 HIS A N 1
ATOM 712 C CA . HIS A 1 93 ? 1.006 20.290 9.837 1.00 90.06 93 HIS A CA 1
ATOM 713 C C . HIS A 1 93 ? 2.308 20.299 9.013 1.00 90.06 93 HIS A C 1
ATOM 715 O O . HIS A 1 93 ? 2.418 19.666 7.959 1.00 90.06 93 HIS A O 1
ATOM 721 N N . GLU A 1 94 ? 3.293 21.070 9.480 1.00 82.44 94 GLU A N 1
ATOM 722 C CA . GLU A 1 94 ? 4.569 21.259 8.796 1.00 82.44 94 GLU A CA 1
ATOM 723 C C . GLU A 1 94 ? 5.468 20.017 8.854 1.00 82.44 94 GLU A C 1
ATOM 725 O O . GLU A 1 94 ? 5.376 19.170 9.746 1.00 82.44 94 GLU A O 1
ATOM 730 N N . ARG A 1 95 ? 6.376 19.903 7.881 1.00 71.12 95 ARG A N 1
ATOM 731 C CA . ARG A 1 95 ? 7.406 18.858 7.883 1.00 71.12 95 ARG A CA 1
ATOM 732 C C . ARG A 1 95 ? 8.351 19.054 9.080 1.00 71.12 95 ARG A C 1
ATOM 734 O O . ARG A 1 95 ? 8.743 20.186 9.337 1.00 71.12 95 ARG A O 1
ATOM 741 N N . PRO A 1 96 ? 8.789 17.976 9.760 1.00 78.06 96 PRO A N 1
ATOM 742 C CA . PRO A 1 96 ? 8.554 16.564 9.444 1.00 78.06 96 PRO A CA 1
ATOM 743 C C . PRO A 1 96 ? 7.278 15.963 10.065 1.00 78.06 96 PRO A C 1
ATOM 745 O O . PRO A 1 96 ? 7.020 14.785 9.840 1.00 78.06 96 PRO A O 1
ATOM 748 N N . PHE A 1 97 ? 6.485 16.720 10.827 1.00 83.12 97 PHE A N 1
ATOM 749 C CA . PHE A 1 97 ? 5.362 16.225 11.635 1.00 83.12 97 PHE A CA 1
ATOM 750 C C . PHE A 1 97 ? 3.998 16.389 10.948 1.00 83.12 97 PHE A C 1
ATOM 752 O O . PHE A 1 97 ? 3.100 17.011 11.500 1.00 83.12 97 PHE A O 1
ATOM 759 N N . GLN A 1 98 ? 3.841 15.880 9.725 1.00 82.88 98 GLN A N 1
ATOM 760 C CA . GLN A 1 98 ? 2.682 16.232 8.893 1.00 82.88 98 GLN A CA 1
ATOM 761 C C . GLN A 1 98 ? 1.381 15.492 9.247 1.00 82.88 98 GLN A C 1
ATOM 763 O O . GLN A 1 98 ? 0.313 16.080 9.089 1.00 82.88 98 GLN A O 1
ATOM 768 N N . LYS A 1 99 ? 1.457 14.242 9.734 1.00 82.31 99 LYS A N 1
ATOM 769 C CA . LYS A 1 99 ? 0.280 13.457 10.145 1.00 82.31 99 LYS A CA 1
ATOM 770 C C . LYS A 1 99 ? -0.292 14.073 11.420 1.00 82.31 99 LYS A C 1
ATOM 772 O O . LYS A 1 99 ? 0.430 14.173 12.411 1.00 82.31 99 LYS A O 1
ATOM 777 N N . ALA A 1 100 ? -1.557 14.468 11.410 1.00 90.12 100 ALA A N 1
ATOM 778 C CA . ALA A 1 100 ? -2.179 15.196 12.505 1.00 90.12 100 ALA A CA 1
ATOM 779 C C . ALA A 1 100 ? -3.517 14.575 12.910 1.00 90.12 100 ALA A C 1
ATOM 781 O O . ALA A 1 100 ? -4.425 14.467 12.090 1.00 90.12 100 ALA A O 1
ATOM 782 N N . VAL A 1 101 ? -3.648 14.226 14.189 1.00 91.50 101 VAL A N 1
ATOM 783 C CA . VAL A 1 101 ? -4.952 14.032 14.835 1.00 91.50 101 VAL A CA 1
ATOM 784 C C . VAL A 1 101 ? -5.355 15.376 15.422 1.00 91.50 101 VAL A C 1
ATOM 786 O O . VAL A 1 101 ? -4.611 15.954 16.220 1.00 91.50 101 VAL A O 1
ATOM 789 N N . ILE A 1 102 ? -6.504 15.888 14.999 1.00 94.25 102 ILE A N 1
ATOM 790 C CA . ILE A 1 102 ? -7.048 17.168 15.445 1.00 94.25 102 ILE A CA 1
ATOM 791 C C . ILE A 1 102 ? -8.337 16.890 16.207 1.00 94.25 102 ILE A C 1
ATOM 793 O O . ILE A 1 102 ? -9.170 16.107 15.752 1.00 94.25 102 ILE A O 1
ATOM 797 N N . ILE A 1 103 ? -8.459 17.517 17.371 1.00 95.56 103 ILE A N 1
ATOM 798 C CA . ILE A 1 103 ? -9.617 17.408 18.252 1.00 95.56 103 ILE A CA 1
ATOM 799 C C . ILE A 1 103 ? -10.171 18.811 18.418 1.00 95.56 103 ILE A C 1
ATOM 801 O O . ILE A 1 103 ? -9.509 19.663 19.016 1.00 95.56 103 ILE A O 1
ATOM 805 N N . ASP A 1 104 ? -11.349 19.041 17.860 1.00 95.38 104 ASP A N 1
ATOM 806 C CA . ASP A 1 104 ? -12.071 20.301 17.953 1.00 95.38 104 ASP A CA 1
ATOM 807 C C . ASP A 1 104 ? -13.038 20.234 19.150 1.00 95.38 104 ASP A C 1
ATOM 809 O O . ASP A 1 104 ? -13.756 19.247 19.332 1.00 95.38 104 ASP A O 1
ATOM 813 N N . ILE A 1 105 ? -13.027 21.271 19.991 1.00 94.94 105 ILE A N 1
ATOM 814 C CA . ILE A 1 105 ? -13.970 21.427 21.103 1.00 94.94 105 ILE A CA 1
ATOM 815 C C . ILE A 1 105 ? -15.223 22.083 20.541 1.00 94.94 105 ILE A C 1
ATOM 817 O O . ILE A 1 105 ? -15.162 23.231 20.095 1.00 94.94 105 ILE A O 1
ATOM 821 N N . VAL A 1 106 ? -16.331 21.346 20.534 1.00 92.62 106 VAL A N 1
ATOM 822 C CA . VAL A 1 106 ? -17.565 21.773 19.874 1.00 92.62 106 VAL A CA 1
ATOM 823 C C . VAL A 1 106 ? -18.628 22.094 20.912 1.00 92.62 106 VAL A C 1
ATOM 825 O O . VAL A 1 106 ? -18.988 21.242 21.729 1.00 92.62 106 VAL A O 1
ATOM 828 N N . ASP A 1 107 ? -19.139 23.321 20.827 1.00 89.25 107 ASP A N 1
ATOM 829 C CA . ASP A 1 107 ? -20.288 23.829 21.572 1.00 89.25 107 ASP A CA 1
ATOM 830 C C . ASP A 1 107 ? -20.108 23.686 23.091 1.00 89.25 107 ASP A C 1
ATOM 832 O O . ASP A 1 107 ? -20.614 22.770 23.734 1.00 89.25 107 ASP A O 1
ATOM 836 N N . GLY A 1 108 ? -19.313 24.582 23.677 1.00 93.88 108 GLY A N 1
ATOM 837 C CA . GLY A 1 108 ? -19.098 24.653 25.121 1.00 93.88 108 GLY A CA 1
ATOM 838 C C . GLY A 1 108 ? -17.640 24.862 25.503 1.00 93.88 108 GLY A C 1
ATOM 839 O O . GLY A 1 108 ? -16.847 25.392 24.733 1.00 93.88 108 GLY A O 1
ATOM 840 N N . TYR A 1 109 ? -17.275 24.499 26.728 1.00 95.00 109 TYR A N 1
ATOM 841 C CA . TYR A 1 109 ? -15.905 24.651 27.219 1.00 95.00 109 TYR A CA 1
ATOM 842 C C . TYR A 1 109 ? -15.501 23.507 28.149 1.00 95.00 109 TYR A C 1
ATOM 844 O O . TYR A 1 109 ? -16.352 22.841 28.739 1.00 95.00 109 TYR A O 1
ATOM 852 N N . LEU A 1 110 ? -14.188 23.319 28.292 1.00 95.12 110 LEU A N 1
ATOM 853 C CA . LEU A 1 110 ? -13.548 22.443 29.271 1.00 95.12 110 LEU A CA 1
ATOM 854 C C . LEU A 1 110 ? -12.836 23.274 30.338 1.00 95.12 110 LEU A C 1
ATOM 856 O O . LEU A 1 110 ? -12.150 24.263 30.047 1.00 95.12 110 LEU A O 1
ATOM 860 N N . ASN A 1 111 ? -12.980 22.836 31.581 1.00 96.19 111 ASN A N 1
ATOM 861 C CA . ASN A 1 111 ? -12.401 23.468 32.751 1.00 96.19 111 ASN A CA 1
ATOM 862 C C . ASN A 1 111 ? -10.928 23.077 32.947 1.00 96.19 111 ASN A C 1
ATOM 864 O O . ASN A 1 111 ? -10.515 21.976 32.576 1.00 96.19 111 ASN A O 1
ATOM 868 N N . PRO A 1 112 ? -10.122 23.935 33.603 1.00 94.50 112 PRO A N 1
ATOM 869 C CA . PRO A 1 112 ? -8.820 23.529 34.115 1.00 94.50 112 PRO A CA 1
ATOM 870 C C . PRO A 1 112 ? -8.924 22.256 34.963 1.00 94.50 112 PRO A C 1
ATOM 872 O O . PRO A 1 112 ? -9.675 22.211 35.934 1.00 94.50 112 PRO A O 1
ATOM 875 N N . GLY A 1 113 ? -8.141 21.236 34.612 1.00 94.12 113 GLY A N 1
ATOM 876 C CA . GLY A 1 113 ? -8.138 19.932 35.275 1.00 94.12 113 GLY A CA 1
ATOM 877 C C . GLY A 1 113 ? -8.945 18.849 34.585 1.00 94.12 113 GLY A C 1
ATOM 878 O O . GLY A 1 113 ? -8.616 17.679 34.795 1.00 94.12 113 GLY A O 1
ATOM 879 N N . ASP A 1 114 ? -9.914 19.204 33.739 1.00 96.44 114 ASP A N 1
ATOM 880 C CA . ASP A 1 114 ? -10.602 18.219 32.908 1.00 96.44 114 ASP A CA 1
ATOM 881 C C . ASP A 1 114 ? -9.588 17.461 32.055 1.00 96.44 114 ASP A C 1
ATOM 883 O O . ASP A 1 114 ? -8.513 17.963 31.711 1.00 96.44 114 ASP A O 1
ATOM 887 N N . LYS A 1 115 ? -9.920 16.222 31.722 1.00 96.50 115 LYS A N 1
ATOM 888 C CA . LYS A 1 115 ? -9.032 15.346 30.967 1.00 96.50 115 LYS A CA 1
ATOM 889 C C . LYS A 1 115 ? -9.637 15.050 29.619 1.00 96.50 115 LYS A C 1
ATOM 891 O O . LYS A 1 115 ? -10.781 14.627 29.571 1.00 96.50 115 LYS A O 1
ATOM 896 N N . ILE A 1 116 ? -8.864 15.207 28.553 1.00 95.94 116 ILE A N 1
ATOM 897 C CA . ILE A 1 116 ? -9.175 14.642 27.240 1.00 95.94 116 ILE A CA 1
ATOM 898 C C . ILE A 1 116 ? -8.348 13.369 27.088 1.00 95.94 116 ILE A C 1
ATOM 900 O O . ILE A 1 116 ? -7.120 13.410 27.176 1.00 95.94 116 ILE A O 1
ATOM 904 N N . VAL A 1 117 ? -9.017 12.246 26.860 1.00 95.44 117 VAL A N 1
ATOM 905 C CA . VAL A 1 117 ? -8.404 10.940 26.625 1.00 95.44 117 VAL A CA 1
ATOM 906 C C . VAL A 1 117 ? -8.536 10.615 25.146 1.00 95.44 117 VAL A C 1
ATOM 908 O O . VAL A 1 117 ? -9.637 10.416 24.640 1.00 95.44 117 VAL A O 1
ATOM 911 N N . VAL A 1 118 ? -7.401 10.565 24.456 1.00 92.62 118 VAL A N 1
ATOM 912 C CA . VAL A 1 118 ? -7.299 10.223 23.036 1.00 92.62 118 VAL A CA 1
ATOM 913 C C . VAL A 1 118 ? -6.818 8.788 22.920 1.00 92.62 118 VAL A C 1
ATOM 915 O O . VAL A 1 118 ? -5.769 8.446 23.471 1.00 92.62 118 VAL A O 1
ATOM 918 N N . ARG A 1 119 ? -7.556 7.949 22.195 1.00 92.62 119 ARG A N 1
ATOM 919 C CA . ARG A 1 119 ? -7.171 6.555 21.942 1.00 92.62 119 ARG A CA 1
ATOM 920 C C . ARG A 1 119 ? -6.813 6.385 20.481 1.00 92.62 119 ARG A C 1
ATOM 922 O O . ARG A 1 119 ? -7.658 6.549 19.611 1.00 92.62 119 ARG A O 1
ATOM 929 N N . LEU A 1 120 ? -5.555 6.059 20.224 1.00 88.69 120 LEU A N 1
ATOM 930 C CA . LEU A 1 120 ? -5.049 5.717 18.903 1.00 88.69 120 LEU A CA 1
ATOM 931 C C . LEU A 1 120 ? -5.165 4.201 18.726 1.00 88.69 120 LEU A C 1
ATOM 933 O O . LEU A 1 120 ? -4.493 3.451 19.441 1.00 88.69 120 LEU A O 1
ATOM 937 N N . GLY A 1 121 ? -6.020 3.766 17.796 1.00 84.62 121 GLY A N 1
ATOM 938 C CA . GLY A 1 121 ? -6.360 2.354 17.619 1.00 84.62 121 GLY A CA 1
ATOM 939 C C . GLY A 1 121 ? -7.291 1.846 18.721 1.00 84.62 121 GLY A C 1
ATOM 940 O O . GLY A 1 121 ? -6.972 0.847 19.362 1.00 84.62 121 GLY A O 1
ATOM 941 N N . ASP A 1 122 ? -8.400 2.556 18.968 1.00 82.38 122 ASP A N 1
ATOM 942 C CA . ASP A 1 122 ? -9.345 2.273 20.059 1.00 82.38 122 ASP A CA 1
ATOM 943 C C . ASP A 1 122 ? -9.897 0.839 19.979 1.00 82.38 122 ASP A C 1
ATOM 945 O O . ASP A 1 122 ? -10.692 0.475 19.108 1.00 82.38 122 ASP A O 1
ATOM 949 N N . ARG A 1 123 ? -9.474 0.006 20.931 1.00 69.69 123 ARG A N 1
ATOM 950 C CA . ARG A 1 123 ? -9.812 -1.421 20.990 1.00 69.69 123 ARG A CA 1
ATOM 951 C C . ARG A 1 123 ? -11.178 -1.684 21.582 1.00 69.69 123 ARG A C 1
ATOM 953 O O . ARG A 1 123 ? -11.647 -2.820 21.506 1.00 69.69 123 ARG A O 1
ATOM 960 N N . ARG A 1 124 ? -11.830 -0.672 22.160 1.00 68.38 124 ARG A N 1
ATOM 961 C CA . ARG A 1 124 ? -13.187 -0.819 22.704 1.00 68.38 124 ARG A CA 1
ATOM 962 C C . ARG A 1 124 ? -14.192 -1.181 21.614 1.00 68.38 124 ARG A C 1
ATOM 964 O O . ARG A 1 124 ? -15.241 -1.736 21.930 1.00 68.38 124 ARG A O 1
ATOM 971 N N . PHE A 1 125 ? -13.845 -0.924 20.353 1.00 51.75 125 PHE A N 1
ATOM 972 C CA . PHE A 1 125 ? -14.736 -1.086 19.214 1.00 51.75 125 PHE A CA 1
ATOM 973 C C . PHE A 1 125 ? -14.247 -2.086 18.145 1.00 51.75 125 PHE A C 1
ATOM 975 O O . PHE A 1 125 ? -15.046 -2.484 17.303 1.00 51.75 125 PHE A O 1
ATOM 982 N N . GLY A 1 126 ? -13.001 -2.581 18.209 1.00 39.41 126 GLY A N 1
ATOM 983 C CA . GLY A 1 126 ? -12.399 -3.423 17.160 1.00 39.41 126 GLY A CA 1
ATOM 984 C C . GLY A 1 126 ? -11.574 -4.597 17.690 1.00 39.41 126 GLY A C 1
ATOM 985 O O . GLY A 1 126 ? -10.346 -4.608 17.614 1.00 39.41 126 GLY A O 1
ATOM 986 N N . ALA A 1 127 ? -12.246 -5.613 18.235 1.00 34.66 127 ALA A N 1
ATOM 987 C CA . ALA A 1 127 ? -11.630 -6.902 18.535 1.00 34.66 127 ALA A CA 1
ATOM 988 C C . ALA A 1 127 ? -11.262 -7.656 17.244 1.00 34.66 127 ALA A C 1
ATOM 990 O O . ALA A 1 127 ? -12.040 -7.708 16.294 1.00 34.66 127 ALA A O 1
ATOM 991 N N . ARG A 1 128 ? -10.120 -8.354 17.250 1.00 36.00 128 ARG A N 1
ATOM 992 C CA . ARG A 1 128 ? -9.876 -9.453 16.306 1.00 36.00 128 ARG A CA 1
ATOM 993 C C . ARG A 1 128 ? -10.739 -10.647 16.704 1.00 36.00 128 ARG A C 1
ATOM 995 O O . ARG A 1 128 ? -10.603 -11.158 17.815 1.00 36.00 128 ARG A O 1
ATOM 1002 N N . LEU A 1 129 ? -11.590 -11.105 15.790 1.00 38.94 129 LEU A N 1
ATOM 1003 C CA . LEU A 1 129 ? -12.386 -12.319 15.951 1.00 38.94 129 LEU A CA 1
ATOM 1004 C C . LEU A 1 129 ? -11.670 -13.494 15.273 1.00 38.94 129 LEU A C 1
ATOM 1006 O O . LEU A 1 129 ? -11.469 -13.486 14.062 1.00 38.94 129 LEU A O 1
ATOM 1010 N N . SER A 1 130 ? -11.326 -14.527 16.040 1.00 41.62 130 SER A N 1
ATOM 1011 C CA . SER A 1 130 ? -11.085 -15.865 15.495 1.00 41.62 130 SER A CA 1
ATOM 1012 C C . SER A 1 130 ? -12.183 -16.797 15.999 1.00 41.62 130 SER A C 1
ATOM 1014 O O . SER A 1 130 ? -12.521 -16.805 17.183 1.00 41.62 130 SER A O 1
ATOM 1016 N N . LEU A 1 131 ? -12.783 -17.558 15.085 1.00 52.03 131 LEU A N 1
ATOM 1017 C CA . LEU A 1 131 ? -13.749 -18.593 15.433 1.00 52.03 131 LEU A CA 1
ATOM 1018 C C . LEU A 1 131 ? -12.996 -19.928 15.495 1.00 52.03 131 LEU A C 1
ATOM 1020 O O . LEU A 1 131 ? -12.357 -20.304 14.513 1.00 52.03 131 LEU A O 1
ATOM 1024 N N . PRO A 1 132 ? -13.000 -20.625 16.645 1.00 47.69 132 PRO A N 1
ATOM 1025 C CA . PRO A 1 132 ? -12.074 -21.728 16.899 1.00 47.69 132 PRO A CA 1
ATOM 1026 C C . PRO A 1 132 ? -12.433 -23.029 16.169 1.00 47.69 132 PRO A C 1
ATOM 1028 O O . PRO A 1 132 ? -11.655 -23.979 16.226 1.00 47.69 132 PRO A O 1
ATOM 1031 N N . ALA A 1 133 ? -13.602 -23.108 15.528 1.00 62.47 133 ALA A N 1
ATOM 1032 C CA . ALA A 1 133 ? -14.088 -24.327 14.899 1.00 62.47 133 ALA A CA 1
ATOM 1033 C C . ALA A 1 133 ? -14.957 -24.037 13.670 1.00 62.47 133 ALA A C 1
ATOM 1035 O O . ALA A 1 133 ? -15.523 -22.957 13.510 1.00 62.47 133 ALA A O 1
ATOM 1036 N N . GLU A 1 134 ? -15.090 -25.041 12.810 1.00 74.94 134 GLU A N 1
ATOM 1037 C CA . GLU A 1 134 ? -16.182 -25.067 11.844 1.00 74.94 134 GLU A CA 1
ATOM 1038 C C . GLU A 1 134 ? -17.523 -25.174 12.574 1.00 74.94 134 GLU A C 1
ATOM 1040 O O . GLU A 1 134 ? -17.635 -25.826 13.616 1.00 74.94 134 GLU A O 1
ATOM 1045 N N . GLY A 1 135 ? -18.557 -24.548 12.023 1.00 76.25 135 GLY A N 1
ATOM 1046 C CA . GLY A 1 135 ? -19.899 -24.620 12.574 1.00 76.25 135 GLY A CA 1
ATOM 1047 C C . GLY A 1 135 ? -20.773 -23.426 12.227 1.00 76.25 135 GLY A C 1
ATOM 1048 O O . GLY A 1 135 ? -20.384 -22.504 11.509 1.00 76.25 135 GLY A O 1
ATOM 1049 N N . HIS A 1 136 ? -21.989 -23.464 12.762 1.00 70.81 136 HIS A N 1
ATOM 1050 C CA . HIS A 1 136 ? -22.957 -22.382 12.650 1.00 70.81 136 HIS A CA 1
ATOM 1051 C C . HIS A 1 136 ? -22.883 -21.497 13.893 1.00 70.81 136 HIS A C 1
ATOM 1053 O O . HIS A 1 136 ? -23.121 -21.943 15.016 1.00 70.81 136 HIS A O 1
ATOM 1059 N N . TYR A 1 137 ? -22.588 -20.230 13.671 1.00 71.56 137 TYR A N 1
ATOM 1060 C CA . TYR A 1 137 ? -22.501 -19.181 14.664 1.00 71.56 137 TYR A CA 1
ATOM 1061 C C . TYR A 1 137 ? -23.698 -18.241 14.529 1.00 71.56 137 TYR A C 1
ATOM 1063 O O . TYR A 1 137 ? -24.232 -18.032 13.439 1.00 71.56 137 TYR A O 1
ATOM 1071 N N . ARG A 1 138 ? -24.121 -17.665 15.655 1.00 69.50 138 ARG A N 1
ATOM 1072 C CA . ARG A 1 138 ? -25.060 -16.541 15.678 1.00 69.50 138 ARG A CA 1
ATOM 1073 C C . ARG A 1 138 ? -24.307 -15.301 16.112 1.00 69.50 138 ARG A C 1
ATOM 1075 O O . ARG A 1 138 ? -23.737 -15.287 17.202 1.00 69.50 138 ARG A O 1
ATOM 1082 N N . ILE A 1 139 ? -24.320 -14.277 15.274 1.00 65.69 139 ILE A N 1
ATOM 1083 C CA . ILE A 1 139 ? -23.837 -12.952 15.634 1.00 65.69 139 ILE A CA 1
ATOM 1084 C C . ILE A 1 139 ? -25.028 -12.194 16.197 1.00 65.69 139 ILE A C 1
ATOM 1086 O O . ILE A 1 139 ? -26.023 -11.992 15.508 1.00 65.69 139 ILE A O 1
ATOM 1090 N N . HIS A 1 140 ? -24.932 -11.803 17.463 1.00 63.94 140 HIS A N 1
ATOM 1091 C CA . HIS A 1 140 ? -25.910 -10.938 18.104 1.00 63.94 140 HIS A CA 1
ATOM 1092 C C . HIS A 1 140 ? -25.360 -9.516 18.111 1.00 63.94 140 HIS A C 1
ATOM 1094 O O . HIS A 1 140 ? -24.367 -9.252 18.786 1.00 63.94 140 HIS A O 1
ATOM 1100 N N . ALA A 1 141 ? -26.019 -8.607 17.403 1.00 49.34 141 ALA A N 1
ATOM 1101 C CA . ALA A 1 141 ? -25.794 -7.180 17.558 1.00 49.34 141 ALA A CA 1
ATOM 1102 C C . ALA A 1 141 ? -26.916 -6.619 18.430 1.00 49.34 141 ALA A C 1
ATOM 1104 O O . ALA A 1 141 ? -28.094 -6.824 18.138 1.00 49.34 141 ALA A O 1
ATOM 1105 N N . ARG A 1 142 ? -26.551 -5.944 19.518 1.00 69.56 142 ARG A N 1
ATOM 1106 C CA . ARG A 1 142 ? -27.493 -5.238 20.387 1.00 69.56 142 ARG A CA 1
ATOM 1107 C C . ARG A 1 142 ? -27.140 -3.768 20.365 1.00 69.56 142 ARG A C 1
ATOM 1109 O O . ARG A 1 142 ? -26.014 -3.402 20.689 1.00 69.56 142 ARG A O 1
ATOM 1116 N N . LEU A 1 143 ? -28.102 -2.954 19.972 1.00 47.59 143 LEU A N 1
ATOM 1117 C CA . LEU A 1 143 ? -28.030 -1.511 20.055 1.00 47.59 143 LEU A CA 1
ATOM 1118 C C . LEU A 1 143 ? -28.914 -1.085 21.219 1.00 47.59 143 LEU A C 1
ATOM 1120 O O . LEU A 1 143 ? -30.101 -1.399 21.228 1.00 47.59 143 LEU A O 1
ATOM 1124 N N . HIS A 1 144 ? -28.336 -0.390 22.189 1.00 69.94 144 HIS A N 1
ATOM 1125 C CA . HIS A 1 144 ? -29.075 0.185 23.302 1.00 69.94 144 HIS A CA 1
ATOM 1126 C C . HIS A 1 144 ? -29.078 1.706 23.160 1.00 69.94 144 HIS A C 1
ATOM 1128 O O . HIS A 1 144 ? -28.019 2.331 23.180 1.00 69.94 144 HIS A O 1
ATOM 1134 N N . ASP A 1 145 ? -30.261 2.289 23.007 1.00 70.25 145 ASP A N 1
ATOM 1135 C CA . ASP A 1 145 ? -30.481 3.726 23.115 1.00 70.25 145 ASP A CA 1
ATOM 1136 C C . ASP A 1 145 ? -30.701 4.071 24.586 1.00 70.25 145 ASP A C 1
ATOM 1138 O O . ASP A 1 145 ? -31.735 3.758 25.180 1.00 70.25 145 ASP A O 1
ATOM 1142 N N . SER A 1 146 ? -29.692 4.718 25.162 1.00 52.69 146 SER A N 1
ATOM 1143 C CA . SER A 1 146 ? -29.652 5.140 26.558 1.00 52.69 146 SER A CA 1
ATOM 1144 C C . SER A 1 146 ? -30.586 6.312 26.874 1.00 52.69 146 SER A C 1
ATOM 1146 O O . SER A 1 146 ? -30.895 6.529 28.044 1.00 52.69 146 SER A O 1
ATOM 1148 N N . LEU A 1 147 ? -31.060 7.054 25.868 1.00 56.12 147 LEU A N 1
ATOM 1149 C CA . LEU A 1 147 ? -31.965 8.191 26.046 1.00 56.12 147 LEU A CA 1
ATOM 1150 C C . LEU A 1 147 ? -33.416 7.726 26.166 1.00 56.12 147 LEU A C 1
ATOM 1152 O O . LEU A 1 147 ? -34.158 8.224 27.011 1.00 56.12 147 LEU A O 1
ATOM 1156 N N . ASN A 1 148 ? -33.806 6.738 25.358 1.00 67.56 148 ASN A N 1
ATOM 1157 C CA . ASN A 1 148 ? -35.161 6.178 25.373 1.00 67.56 148 ASN A CA 1
ATOM 1158 C C . ASN A 1 148 ? -35.260 4.831 26.108 1.00 67.56 148 ASN A C 1
ATOM 1160 O O . ASN A 1 148 ? -36.344 4.251 26.188 1.00 67.56 148 ASN A O 1
ATOM 1164 N N . ASN A 1 149 ? -34.141 4.336 26.650 1.00 76.38 149 ASN A N 1
ATOM 1165 C CA . ASN A 1 149 ? -34.005 3.014 27.266 1.00 76.38 149 ASN A CA 1
ATOM 1166 C C . ASN A 1 149 ? -34.528 1.889 26.352 1.00 76.38 149 ASN A C 1
ATOM 1168 O O . ASN A 1 149 ? -35.187 0.946 26.800 1.00 76.38 149 ASN A O 1
ATOM 1172 N N . GLN A 1 150 ? -34.280 2.028 25.049 1.00 71.81 150 GLN A N 1
ATOM 1173 C CA . GLN A 1 150 ? -34.777 1.128 24.017 1.00 71.81 150 GLN A CA 1
ATOM 1174 C C . GLN A 1 150 ? -33.645 0.233 23.521 1.00 71.81 150 GLN A C 1
ATOM 1176 O O . GLN A 1 150 ? -32.507 0.667 23.378 1.00 71.81 150 GLN A O 1
ATOM 1181 N N . GLU A 1 151 ? -33.948 -1.037 23.269 1.00 80.44 151 GLU A N 1
ATOM 1182 C CA . GLU A 1 151 ? -32.964 -2.007 22.800 1.00 80.44 151 GLU A CA 1
ATOM 1183 C C . GLU A 1 151 ? -33.422 -2.602 21.469 1.00 80.44 151 GLU A C 1
ATOM 1185 O O . GLU A 1 151 ? -34.533 -3.127 21.355 1.00 80.44 151 GLU A O 1
ATOM 1190 N N . TRP A 1 152 ? -32.558 -2.539 20.460 1.00 66.81 152 TRP A N 1
ATOM 1191 C CA . TRP A 1 152 ? -32.729 -3.258 19.204 1.00 66.81 152 TRP A CA 1
ATOM 1192 C C . TRP A 1 152 ? -31.739 -4.401 19.160 1.00 66.81 152 TRP A C 1
ATOM 1194 O O . TRP A 1 152 ? -30.555 -4.236 19.438 1.00 66.81 152 TRP A O 1
ATOM 1204 N N . THR A 1 153 ? -32.228 -5.575 18.787 1.00 78.31 153 THR A N 1
ATOM 1205 C CA . THR A 1 153 ? -31.377 -6.737 18.563 1.00 78.31 153 THR A CA 1
ATOM 1206 C C . THR A 1 153 ? -31.489 -7.159 17.110 1.00 78.31 153 THR A C 1
ATOM 1208 O O . THR A 1 153 ? -32.593 -7.385 16.617 1.00 78.31 153 THR A O 1
ATOM 1211 N N . ALA A 1 154 ? -30.347 -7.312 16.452 1.00 60.34 154 ALA A N 1
ATOM 1212 C CA . ALA A 1 154 ? -30.226 -8.035 15.198 1.00 60.34 154 ALA A CA 1
ATOM 1213 C C . ALA A 1 154 ? -29.480 -9.347 15.458 1.00 60.34 154 ALA A C 1
ATOM 1215 O O . ALA A 1 154 ? -28.541 -9.404 16.259 1.00 60.34 154 ALA A O 1
ATOM 1216 N N . VAL A 1 155 ? -29.928 -10.416 14.806 1.00 72.00 155 VAL A N 1
ATOM 1217 C CA . VAL A 1 155 ? -29.280 -11.724 14.883 1.00 72.00 155 VAL A CA 1
ATOM 1218 C C . VAL A 1 155 ? -28.998 -12.187 13.471 1.00 72.00 155 VAL A C 1
ATOM 1220 O O . VAL A 1 155 ? -29.933 -12.406 12.709 1.00 72.00 155 VAL A O 1
ATOM 1223 N N . GLU A 1 156 ? -27.721 -12.373 13.163 1.00 64.94 156 GLU A N 1
ATOM 1224 C CA . GLU A 1 156 ? -27.275 -12.921 11.887 1.00 64.94 156 GLU A CA 1
ATOM 1225 C C . GLU A 1 156 ? -26.668 -14.308 12.063 1.00 64.94 156 GLU A C 1
ATOM 1227 O O . GLU A 1 156 ? -26.079 -14.632 13.100 1.00 64.94 156 GLU A O 1
ATOM 1232 N N . LEU A 1 157 ? -26.829 -15.147 11.044 1.00 59.69 157 LEU A N 1
ATOM 1233 C CA . LEU A 1 157 ? -26.288 -16.502 11.017 1.00 59.69 157 LEU A CA 1
ATOM 1234 C C . LEU A 1 157 ? -25.011 -16.529 10.182 1.00 59.69 157 LEU A C 1
ATOM 1236 O O . LEU A 1 157 ? -25.015 -16.190 9.004 1.00 59.69 157 LEU A O 1
ATOM 1240 N N . LEU A 1 158 ? -23.927 -17.002 10.783 1.00 63.38 158 LEU A N 1
ATOM 1241 C CA . LEU A 1 158 ? -22.637 -17.178 10.130 1.00 63.38 158 LEU A CA 1
ATOM 1242 C C . LEU A 1 158 ? -22.307 -18.670 10.085 1.00 63.38 158 LEU A C 1
ATOM 1244 O O . LEU A 1 158 ? -22.329 -19.335 11.113 1.00 63.38 158 LEU A O 1
ATOM 1248 N N . THR A 1 159 ? -21.989 -19.215 8.912 1.00 65.62 159 THR A N 1
ATOM 1249 C CA . THR A 1 159 ? -21.518 -20.605 8.785 1.00 65.62 159 THR A CA 1
ATOM 1250 C C . THR A 1 159 ? -20.052 -20.607 8.403 1.00 65.62 159 THR A C 1
ATOM 1252 O O . THR A 1 159 ? -19.679 -20.019 7.393 1.00 65.62 159 THR A O 1
ATOM 1255 N N . ILE A 1 160 ? -19.235 -21.290 9.195 1.00 65.75 160 ILE A N 1
ATOM 1256 C CA . ILE A 1 160 ? -17.814 -21.498 8.934 1.00 65.75 160 ILE A CA 1
ATOM 1257 C C . ILE A 1 160 ? -17.617 -22.964 8.574 1.00 65.75 160 ILE A C 1
ATOM 1259 O O . ILE A 1 160 ? -17.922 -23.837 9.382 1.00 65.75 160 ILE A O 1
ATOM 1263 N N . SER A 1 161 ? -17.106 -23.249 7.380 1.00 67.25 161 SER A N 1
ATOM 1264 C CA . SER A 1 161 ? -16.643 -24.592 7.030 1.00 67.25 161 SER A CA 1
ATOM 1265 C C . SER A 1 161 ? -15.501 -24.523 6.022 1.00 67.25 161 SER A C 1
ATOM 1267 O O . SER A 1 161 ? -15.571 -23.750 5.067 1.00 67.25 161 SER A O 1
ATOM 1269 N N . ALA A 1 162 ? -14.466 -25.351 6.201 1.00 57.97 162 ALA A N 1
ATOM 1270 C CA . ALA A 1 162 ? -13.380 -25.491 5.232 1.00 57.97 162 ALA A CA 1
ATOM 1271 C C . ALA A 1 162 ? -13.832 -26.189 3.935 1.00 57.97 162 ALA A C 1
ATOM 1273 O O . ALA A 1 162 ? -13.082 -26.216 2.964 1.00 57.97 162 ALA A O 1
ATOM 1274 N N . GLY A 1 163 ? -15.051 -26.744 3.912 1.00 61.75 163 GLY A N 1
ATOM 1275 C CA . GLY A 1 163 ? -15.680 -27.356 2.741 1.00 61.75 163 GLY A CA 1
ATOM 1276 C C . GLY A 1 163 ? -16.581 -26.418 1.931 1.00 61.75 163 GLY A C 1
ATOM 1277 O O . GLY A 1 163 ? -17.243 -26.886 1.005 1.00 61.75 163 GLY A O 1
ATOM 1278 N N . ILE A 1 164 ? -16.653 -25.121 2.267 1.00 61.25 164 ILE A N 1
ATOM 1279 C CA . ILE A 1 164 ? -17.405 -24.146 1.467 1.00 61.25 164 ILE A CA 1
ATOM 1280 C C . ILE A 1 164 ? -16.754 -24.070 0.069 1.00 61.25 164 ILE A C 1
ATOM 1282 O O . ILE A 1 164 ? -15.569 -23.762 -0.026 1.00 61.25 164 ILE A O 1
ATOM 1286 N N . PRO A 1 165 ? -17.494 -24.318 -1.033 1.00 59.94 165 PRO A N 1
ATOM 1287 C CA . PRO A 1 165 ? -16.945 -24.335 -2.397 1.00 59.94 165 PRO A CA 1
ATOM 1288 C C . PRO A 1 165 ? -16.620 -22.933 -2.940 1.00 59.94 165 PRO A C 1
ATOM 1290 O O . PRO A 1 165 ? -16.342 -22.772 -4.125 1.00 59.94 165 PRO A O 1
ATOM 1293 N N . VAL A 1 166 ? -16.688 -21.914 -2.084 1.00 52.62 166 VAL A N 1
ATOM 1294 C CA . VAL A 1 166 ? -16.317 -20.541 -2.400 1.00 52.62 166 VAL A CA 1
ATOM 1295 C C . VAL A 1 166 ? -14.831 -20.417 -2.041 1.00 52.62 166 VAL A C 1
ATOM 1297 O O . VAL A 1 166 ? -14.490 -20.605 -0.870 1.00 52.62 166 VAL A O 1
ATOM 1300 N N . PRO A 1 167 ? -13.929 -20.175 -3.011 1.00 56.31 167 PRO A N 1
ATOM 1301 C CA . PRO A 1 167 ? -12.512 -20.041 -2.713 1.00 56.31 167 PRO A CA 1
ATOM 1302 C C . PRO A 1 167 ? -12.291 -18.920 -1.697 1.00 56.31 167 PRO A C 1
ATOM 1304 O O . PRO A 1 167 ? -13.010 -17.919 -1.695 1.00 56.31 167 PRO A O 1
ATOM 1307 N N . ARG A 1 168 ? -11.276 -19.082 -0.843 1.00 67.12 168 ARG A N 1
ATOM 1308 C CA . ARG A 1 168 ? -10.778 -17.999 0.010 1.00 67.12 168 ARG A CA 1
ATOM 1309 C C . ARG A 1 168 ? -10.589 -16.743 -0.848 1.00 67.12 168 ARG A C 1
ATOM 1311 O O . ARG A 1 168 ? -9.893 -16.802 -1.859 1.00 67.12 168 ARG A O 1
ATOM 1318 N N . ILE A 1 169 ? -11.193 -15.631 -0.431 1.00 75.44 169 ILE A N 1
ATOM 1319 C CA . ILE A 1 169 ? -10.932 -14.320 -1.030 1.00 75.44 169 ILE A CA 1
ATOM 1320 C C . ILE A 1 169 ? -9.464 -13.989 -0.756 1.00 75.44 169 ILE A C 1
ATOM 1322 O O . ILE A 1 169 ? -9.030 -14.065 0.395 1.00 75.44 169 ILE A O 1
ATOM 1326 N N . LEU A 1 170 ? -8.717 -13.686 -1.816 1.00 81.56 170 LEU A N 1
ATOM 1327 C CA . LEU A 1 170 ? -7.334 -13.231 -1.735 1.00 81.56 170 LEU A CA 1
ATOM 1328 C C . LEU A 1 170 ? -7.300 -11.729 -1.996 1.00 81.56 170 LEU A C 1
ATOM 1330 O O . LEU A 1 170 ? -7.935 -11.258 -2.941 1.00 81.56 170 LEU A O 1
ATOM 1334 N N . PHE A 1 171 ? -6.557 -10.998 -1.174 1.00 86.75 171 PHE A N 1
ATOM 1335 C CA . PHE A 1 171 ? -6.326 -9.569 -1.359 1.00 86.75 171 PHE A CA 1
ATOM 1336 C C . PHE A 1 171 ? -5.001 -9.348 -2.080 1.00 86.75 171 PHE A C 1
ATOM 1338 O O . PHE A 1 171 ? -3.998 -9.989 -1.756 1.00 86.75 171 PHE A O 1
ATOM 1345 N N . ALA A 1 172 ? -5.006 -8.462 -3.073 1.00 90.75 172 ALA A N 1
ATOM 1346 C CA . ALA A 1 172 ? -3.861 -8.224 -3.934 1.00 90.75 172 ALA A CA 1
ATOM 1347 C C . ALA A 1 172 ? -3.650 -6.734 -4.185 1.00 90.75 172 ALA A C 1
ATOM 1349 O O . ALA A 1 172 ? -4.615 -6.011 -4.428 1.00 90.75 172 ALA A O 1
ATOM 1350 N N . ASP A 1 173 ? -2.386 -6.334 -4.213 1.00 92.62 173 ASP A N 1
ATOM 1351 C CA . ASP A 1 173 ? -1.932 -5.100 -4.842 1.00 92.62 173 ASP A CA 1
ATOM 1352 C C . ASP A 1 173 ? -0.831 -5.466 -5.833 1.00 92.62 173 ASP A C 1
ATOM 1354 O O . ASP A 1 173 ? 0.152 -6.093 -5.447 1.00 92.62 173 ASP A O 1
ATOM 1358 N N . LEU A 1 174 ? -1.031 -5.176 -7.118 1.00 94.25 174 LEU A N 1
ATOM 1359 C CA . LEU A 1 174 ? -0.113 -5.577 -8.185 1.00 94.25 174 LEU A CA 1
ATOM 1360 C C . LEU A 1 174 ? 0.767 -4.428 -8.685 1.00 94.25 174 LEU A C 1
ATOM 1362 O O . LEU A 1 174 ? 1.566 -4.669 -9.590 1.00 94.25 174 LEU A O 1
ATOM 1366 N N . HIS A 1 175 ? 0.640 -3.231 -8.107 1.00 94.00 175 HIS A N 1
ATOM 1367 C CA . HIS A 1 175 ? 1.353 -2.039 -8.540 1.00 94.00 175 HIS A CA 1
ATOM 1368 C C . HIS A 1 175 ? 2.023 -1.356 -7.341 1.00 94.00 175 HIS A C 1
ATOM 1370 O O . HIS A 1 175 ? 1.429 -0.539 -6.655 1.00 94.00 175 HIS A O 1
ATOM 1376 N N . VAL A 1 176 ? 3.287 -1.690 -7.065 1.00 91.69 176 VAL A N 1
ATOM 1377 C CA . VAL A 1 176 ? 4.022 -1.121 -5.923 1.00 91.69 176 VAL A CA 1
ATOM 1378 C C . VAL A 1 176 ? 5.439 -0.718 -6.320 1.00 91.69 176 VAL A C 1
ATOM 1380 O O . VAL A 1 176 ? 6.243 -1.550 -6.751 1.00 91.69 176 VAL A O 1
ATOM 1383 N N . HIS A 1 177 ? 5.781 0.549 -6.069 1.00 91.62 177 HIS A N 1
ATOM 1384 C CA . HIS A 1 177 ? 7.138 1.085 -6.210 1.00 91.62 177 HIS A CA 1
ATOM 1385 C C . HIS A 1 177 ? 7.909 1.113 -4.889 1.00 91.62 177 HIS A C 1
ATOM 1387 O O . HIS A 1 177 ? 7.341 1.305 -3.811 1.00 91.62 177 HIS A O 1
ATOM 1393 N N . SER A 1 178 ? 9.236 1.023 -4.978 1.00 92.69 178 SER A N 1
ATOM 1394 C CA . SER A 1 178 ? 10.160 1.111 -3.842 1.00 92.69 178 SER A CA 1
ATOM 1395 C C . SER A 1 178 ? 11.289 2.118 -4.093 1.00 92.69 178 SER A C 1
ATOM 1397 O O . SER A 1 178 ? 11.413 2.673 -5.185 1.00 92.69 178 SER A O 1
ATOM 1399 N N . ASP A 1 179 ? 12.085 2.390 -3.057 1.00 89.88 179 ASP A N 1
ATOM 1400 C CA . ASP A 1 179 ? 13.218 3.336 -3.058 1.00 89.88 179 ASP A CA 1
ATOM 1401 C C . ASP A 1 179 ? 14.375 2.961 -3.998 1.00 89.88 179 ASP A C 1
ATOM 1403 O O . ASP A 1 179 ? 15.292 3.751 -4.225 1.00 89.88 179 ASP A O 1
ATOM 1407 N N . ASP A 1 180 ? 14.328 1.765 -4.575 1.00 88.75 180 ASP A N 1
ATOM 1408 C CA . ASP A 1 180 ? 15.218 1.344 -5.644 1.00 88.75 180 ASP A CA 1
ATOM 1409 C C . ASP A 1 180 ? 14.877 1.995 -6.996 1.00 88.75 180 ASP A C 1
ATOM 1411 O O . ASP A 1 180 ? 15.724 1.968 -7.900 1.00 88.75 180 ASP A O 1
ATOM 1415 N N . THR A 1 181 ? 13.708 2.642 -7.082 1.00 87.94 181 THR A N 1
ATOM 1416 C CA . THR A 1 181 ? 13.277 3.547 -8.156 1.00 87.94 181 THR A CA 1
ATOM 1417 C C . THR A 1 181 ? 12.746 4.881 -7.604 1.00 87.94 181 THR A C 1
ATOM 1419 O O . THR A 1 181 ? 13.495 5.617 -6.963 1.00 87.94 181 THR A O 1
ATOM 1422 N N . VAL A 1 182 ? 11.472 5.216 -7.845 1.00 84.88 182 VAL A N 1
ATOM 1423 C CA . VAL A 1 182 ? 10.846 6.496 -7.458 1.00 84.88 182 VAL A CA 1
ATOM 1424 C C . VAL A 1 182 ? 10.014 6.396 -6.175 1.00 84.88 182 VAL A C 1
ATOM 1426 O O . VAL A 1 182 ? 9.453 7.394 -5.717 1.00 84.88 182 VAL A O 1
ATOM 1429 N N . GLY A 1 183 ? 9.918 5.199 -5.591 1.00 81.50 183 GLY A N 1
ATOM 1430 C CA . GLY A 1 183 ? 9.241 4.971 -4.321 1.00 81.50 183 GLY A CA 1
ATOM 1431 C C . GLY A 1 183 ? 10.006 5.576 -3.141 1.00 81.50 183 GLY A C 1
ATOM 1432 O O . GLY A 1 183 ? 11.164 5.971 -3.238 1.00 81.50 183 GLY A O 1
ATOM 1433 N N . THR A 1 184 ? 9.343 5.669 -1.989 1.00 83.44 184 THR A N 1
ATOM 1434 C CA . THR A 1 184 ? 9.927 6.316 -0.795 1.00 83.44 184 THR A CA 1
ATOM 1435 C C . THR A 1 184 ? 10.514 5.339 0.216 1.00 83.44 184 THR A C 1
ATOM 1437 O O . THR A 1 184 ? 11.423 5.704 0.957 1.00 83.44 184 THR A O 1
ATOM 1440 N N . ASN A 1 185 ? 9.995 4.113 0.260 1.00 90.00 185 ASN A N 1
ATOM 1441 C CA . ASN A 1 185 ? 10.378 3.090 1.225 1.00 90.00 185 ASN A CA 1
ATOM 1442 C C . ASN A 1 185 ? 11.041 1.902 0.523 1.00 90.00 185 ASN A C 1
ATOM 1444 O O . ASN A 1 185 ? 10.749 1.606 -0.635 1.00 90.00 185 ASN A O 1
ATOM 1448 N N . SER A 1 186 ? 11.885 1.182 1.263 1.00 94.88 186 SER A N 1
ATOM 1449 C CA . SER A 1 186 ? 12.536 -0.033 0.763 1.00 94.88 186 SER A CA 1
ATOM 1450 C C . SER A 1 186 ? 11.553 -1.136 0.380 1.00 94.88 186 SER A C 1
ATOM 1452 O O . SER A 1 186 ? 10.508 -1.293 1.018 1.00 94.88 186 SER A O 1
ATOM 1454 N N . SER A 1 187 ? 11.935 -1.980 -0.578 1.00 95.62 187 SER A N 1
ATOM 1455 C CA . SER A 1 187 ? 11.137 -3.139 -1.004 1.00 95.62 187 SER A CA 1
ATOM 1456 C C . SER A 1 187 ? 10.842 -4.083 0.165 1.00 95.62 187 SER A C 1
ATOM 1458 O O . SER A 1 187 ? 9.717 -4.543 0.328 1.00 95.62 187 SER A O 1
ATOM 1460 N N . ALA A 1 188 ? 11.807 -4.293 1.069 1.00 93.50 188 ALA A N 1
ATOM 1461 C CA . ALA A 1 188 ? 11.600 -5.090 2.283 1.00 93.50 188 ALA A CA 1
ATOM 1462 C C . ALA A 1 188 ? 10.526 -4.497 3.210 1.00 93.50 188 ALA A C 1
ATOM 1464 O O . ALA A 1 188 ? 9.690 -5.230 3.746 1.00 93.50 188 ALA A O 1
ATOM 1465 N N . PHE A 1 189 ? 10.526 -3.174 3.386 1.00 90.88 189 PHE A N 1
ATOM 1466 C CA . PHE A 1 189 ? 9.489 -2.493 4.154 1.00 90.88 189 PHE A CA 1
ATOM 1467 C C . PHE A 1 189 ? 8.125 -2.629 3.473 1.00 90.88 189 PHE A C 1
ATOM 1469 O O . PHE A 1 189 ? 7.184 -3.078 4.117 1.00 90.88 189 PHE A O 1
ATOM 1476 N N . ASN A 1 190 ? 8.026 -2.331 2.175 1.00 92.00 190 ASN A N 1
ATOM 1477 C CA . ASN A 1 190 ? 6.759 -2.417 1.446 1.00 92.00 190 ASN A CA 1
ATOM 1478 C C . ASN A 1 190 ? 6.169 -3.830 1.496 1.00 92.00 190 ASN A C 1
ATOM 1480 O O . ASN A 1 190 ? 4.999 -3.987 1.827 1.00 92.00 190 ASN A O 1
ATOM 1484 N N . PHE A 1 191 ? 6.979 -4.868 1.258 1.00 93.88 191 PHE A N 1
ATOM 1485 C CA . PHE A 1 191 ? 6.507 -6.256 1.287 1.00 93.88 191 PHE A CA 1
ATOM 1486 C C . PHE A 1 191 ? 6.044 -6.690 2.679 1.00 93.88 191 PHE A C 1
ATOM 1488 O O . PHE A 1 191 ? 5.005 -7.336 2.820 1.00 93.88 191 PHE A O 1
ATOM 1495 N N . SER A 1 192 ? 6.797 -6.322 3.720 1.00 84.69 192 SER A N 1
ATOM 1496 C CA . SER A 1 192 ? 6.412 -6.636 5.098 1.00 84.69 192 SER A CA 1
ATOM 1497 C C . SER A 1 192 ? 5.171 -5.860 5.538 1.00 84.69 192 SER A C 1
ATOM 1499 O O . SER A 1 192 ? 4.302 -6.443 6.178 1.00 84.69 192 SER A O 1
ATOM 1501 N N . TYR A 1 193 ? 5.032 -4.591 5.152 1.00 83.62 193 TYR A N 1
ATOM 1502 C CA . TYR A 1 193 ? 3.840 -3.790 5.419 1.00 83.62 193 TYR A CA 1
ATOM 1503 C C . TYR A 1 193 ? 2.608 -4.376 4.725 1.00 83.62 193 TYR A C 1
ATOM 1505 O O . TYR A 1 193 ? 1.596 -4.638 5.375 1.00 83.62 193 TYR A O 1
ATOM 1513 N N . ALA A 1 194 ? 2.714 -4.651 3.426 1.00 83.94 194 ALA A N 1
ATOM 1514 C CA . ALA A 1 194 ? 1.651 -5.242 2.628 1.00 83.94 194 ALA A CA 1
ATOM 1515 C C . ALA A 1 194 ? 1.147 -6.562 3.236 1.00 83.94 194 ALA A C 1
ATOM 1517 O O . ALA A 1 194 ? -0.054 -6.745 3.423 1.00 83.94 194 ALA A O 1
ATOM 1518 N N . GLN A 1 195 ? 2.059 -7.450 3.640 1.00 82.50 195 GLN A N 1
ATOM 1519 C CA . GLN A 1 195 ? 1.688 -8.725 4.252 1.00 82.50 195 GLN A CA 1
ATOM 1520 C C . GLN A 1 195 ? 1.154 -8.576 5.687 1.00 82.50 195 GLN A C 1
ATOM 1522 O O . GLN A 1 195 ? 0.142 -9.177 6.046 1.00 82.50 195 GLN A O 1
ATOM 1527 N N . LEU A 1 196 ? 1.882 -7.866 6.552 1.00 75.88 196 LEU A N 1
ATOM 1528 C CA . LEU A 1 196 ? 1.666 -7.910 8.004 1.00 75.88 196 LEU A CA 1
ATOM 1529 C C . LEU A 1 196 ? 0.662 -6.865 8.495 1.00 75.88 196 LEU A C 1
ATOM 1531 O O . LEU A 1 196 ? 0.069 -7.055 9.561 1.00 75.88 196 LEU A O 1
ATOM 1535 N N . ILE A 1 197 ? 0.499 -5.774 7.744 1.00 72.06 197 ILE A N 1
ATOM 1536 C CA . ILE A 1 197 ? -0.338 -4.631 8.113 1.00 72.06 197 ILE A CA 1
ATOM 1537 C C . ILE A 1 197 ? -1.539 -4.513 7.176 1.00 72.06 197 ILE A C 1
ATOM 1539 O O . ILE A 1 197 ? -2.666 -4.530 7.661 1.00 72.06 197 ILE A O 1
ATOM 1543 N N . ALA A 1 198 ? -1.322 -4.448 5.858 1.00 71.31 198 ALA A N 1
ATOM 1544 C CA . ALA A 1 198 ? -2.415 -4.311 4.887 1.00 71.31 198 ALA A CA 1
ATOM 1545 C C . ALA A 1 198 ? -3.189 -5.624 4.653 1.00 71.31 198 ALA A C 1
ATOM 1547 O O . ALA A 1 198 ? -4.300 -5.606 4.128 1.00 71.31 198 ALA A O 1
ATOM 1548 N N . GLY A 1 199 ? -2.628 -6.762 5.077 1.00 77.25 199 GLY A N 1
ATOM 1549 C CA . GLY A 1 199 ? -3.280 -8.068 4.985 1.00 77.25 199 GLY A CA 1
ATOM 1550 C C . GLY A 1 199 ? -3.365 -8.616 3.560 1.00 77.25 199 GLY A C 1
ATOM 1551 O O . GLY A 1 199 ? -4.261 -9.408 3.277 1.00 77.25 199 GLY A O 1
ATOM 1552 N N . LEU A 1 200 ? -2.455 -8.201 2.675 1.00 84.69 200 LEU A N 1
ATOM 1553 C CA . LEU A 1 200 ? -2.393 -8.685 1.300 1.00 84.69 200 LEU A CA 1
ATOM 1554 C C . LEU A 1 200 ? -1.840 -10.115 1.247 1.00 84.69 200 LEU A C 1
ATOM 1556 O O . LEU A 1 200 ? -0.840 -10.448 1.888 1.00 84.69 200 LEU A O 1
ATOM 1560 N N . ASP A 1 201 ? -2.486 -10.953 0.439 1.00 90.06 201 ASP A N 1
ATOM 1561 C CA . ASP A 1 201 ? -2.030 -12.305 0.114 1.00 90.06 201 ASP A CA 1
ATOM 1562 C C . ASP A 1 201 ? -1.098 -12.302 -1.113 1.00 90.06 201 ASP A C 1
ATOM 1564 O O . ASP A 1 201 ? -0.272 -13.207 -1.274 1.00 90.06 201 ASP A O 1
ATOM 1568 N N . ILE A 1 202 ? -1.242 -11.301 -1.989 1.00 94.88 202 ILE A N 1
ATOM 1569 C CA . ILE A 1 202 ? -0.516 -11.168 -3.254 1.00 94.88 202 ILE A CA 1
ATOM 1570 C C . ILE A 1 202 ? 0.029 -9.741 -3.388 1.00 94.88 202 ILE A C 1
ATOM 1572 O O . ILE A 1 202 ? -0.695 -8.777 -3.157 1.00 94.88 202 ILE A O 1
ATOM 1576 N N . ILE A 1 203 ? 1.296 -9.609 -3.779 1.00 96.00 203 ILE A N 1
ATOM 1577 C CA . ILE A 1 203 ? 1.968 -8.318 -3.978 1.00 96.00 203 ILE A CA 1
ATOM 1578 C C . ILE A 1 203 ? 2.646 -8.305 -5.352 1.00 96.00 203 ILE A C 1
ATOM 1580 O O . ILE A 1 203 ? 3.310 -9.275 -5.707 1.00 96.00 203 ILE A O 1
ATOM 1584 N N . GLY A 1 204 ? 2.528 -7.222 -6.113 1.00 95.62 204 GLY A N 1
ATOM 1585 C CA . GLY A 1 204 ? 3.333 -6.941 -7.299 1.00 95.62 204 GLY A CA 1
ATOM 1586 C C . GLY A 1 204 ? 4.405 -5.907 -6.977 1.00 95.62 204 GLY A C 1
ATOM 1587 O O . GLY A 1 204 ? 4.097 -4.815 -6.523 1.00 95.62 204 GLY A O 1
ATOM 1588 N N . TYR A 1 205 ? 5.671 -6.248 -7.201 1.00 96.75 205 TYR A N 1
ATOM 1589 C CA . TYR A 1 205 ? 6.772 -5.283 -7.203 1.00 96.75 205 TYR A CA 1
ATOM 1590 C C . TYR A 1 205 ? 6.952 -4.778 -8.628 1.00 96.75 205 TYR A C 1
ATOM 1592 O O . TYR A 1 205 ? 7.405 -5.550 -9.462 1.00 96.75 205 TYR A O 1
ATOM 1600 N N . THR A 1 206 ? 6.605 -3.528 -8.916 1.00 94.62 206 THR A N 1
ATOM 1601 C CA . THR A 1 206 ? 6.614 -2.965 -10.276 1.00 94.62 206 THR A CA 1
ATOM 1602 C C . THR A 1 206 ? 7.581 -1.792 -10.351 1.00 94.62 206 THR A C 1
ATOM 1604 O O . THR A 1 206 ? 7.210 -0.625 -10.309 1.00 94.62 206 THR A O 1
ATOM 1607 N N . ALA A 1 207 ? 8.875 -2.091 -10.437 1.00 96.38 207 ALA A N 1
ATOM 1608 C CA . ALA A 1 207 ? 9.896 -1.051 -10.540 1.00 96.38 207 ALA A CA 1
ATOM 1609 C C . ALA A 1 207 ? 9.778 -0.282 -11.864 1.00 96.38 207 ALA A C 1
ATOM 1611 O O . ALA A 1 207 ? 9.599 -0.906 -12.910 1.00 96.38 207 ALA A O 1
ATOM 1612 N N . ASN A 1 208 ? 9.947 1.044 -11.848 1.00 95.12 208 ASN A N 1
ATOM 1613 C CA . ASN A 1 208 ?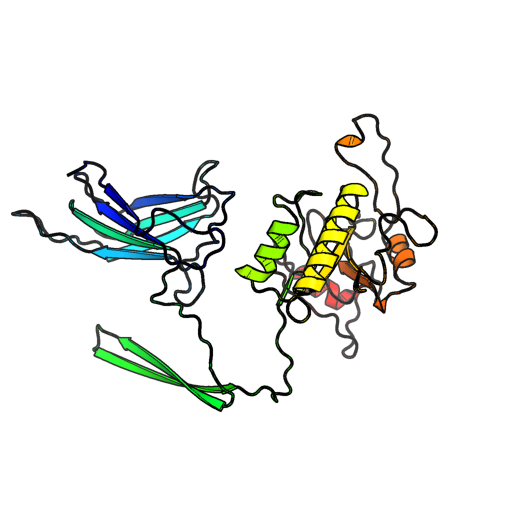 10.038 1.823 -13.084 1.00 95.12 208 ASN A CA 1
ATOM 1614 C C . ASN A 1 208 ? 11.164 1.297 -13.969 1.00 95.12 208 ASN A C 1
ATOM 1616 O O . ASN A 1 208 ? 12.346 1.348 -13.607 1.00 95.12 208 ASN A O 1
ATOM 1620 N N . ASP A 1 209 ? 10.789 0.817 -15.148 1.00 94.81 209 ASP A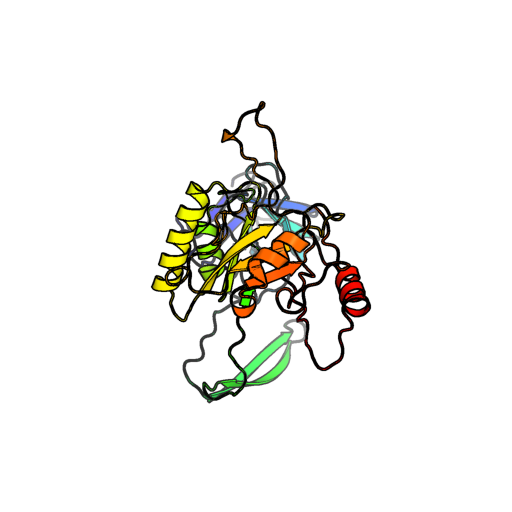 N 1
ATOM 1621 C CA . ASP A 1 209 ? 11.684 0.105 -16.043 1.00 94.81 209 ASP A CA 1
ATOM 1622 C C . ASP A 1 209 ? 12.809 0.987 -16.582 1.00 94.81 209 ASP A C 1
ATOM 1624 O O . ASP A 1 209 ? 13.889 0.486 -16.881 1.00 94.81 209 ASP A O 1
ATOM 1628 N N . PHE A 1 210 ? 12.590 2.296 -16.669 1.00 93.00 210 PHE A N 1
ATOM 1629 C CA . PHE A 1 210 ? 13.608 3.230 -17.117 1.00 93.00 210 PHE A CA 1
ATOM 1630 C C . PHE A 1 210 ? 14.655 3.530 -16.048 1.00 93.00 210 PHE A C 1
ATOM 1632 O O . PHE A 1 210 ? 15.800 3.824 -16.387 1.00 93.00 210 PHE A O 1
ATOM 1639 N N . HIS A 1 211 ? 14.276 3.438 -14.769 1.00 93.88 211 HIS A N 1
ATOM 1640 C CA . HIS A 1 211 ? 15.068 3.937 -13.642 1.00 93.88 211 HIS A CA 1
ATOM 1641 C C . HIS A 1 211 ? 15.838 2.845 -12.902 1.00 93.88 211 HIS A C 1
ATOM 1643 O O . HIS A 1 211 ? 16.982 3.053 -12.493 1.00 93.88 211 HIS A O 1
ATOM 1649 N N . ILE A 1 212 ? 15.245 1.658 -12.752 1.00 95.69 212 ILE A N 1
ATOM 1650 C CA . ILE A 1 212 ? 15.821 0.575 -11.945 1.00 95.69 212 ILE A CA 1
ATOM 1651 C C . ILE A 1 212 ? 17.170 0.095 -12.501 1.00 95.69 212 ILE A C 1
ATOM 1653 O O . ILE A 1 212 ? 17.267 -0.351 -13.641 1.00 95.69 212 ILE A O 1
ATOM 1657 N N . THR A 1 213 ? 18.241 0.087 -11.708 1.00 93.56 213 THR A N 1
ATOM 1658 C CA . THR A 1 213 ? 19.529 -0.461 -12.180 1.00 93.56 213 THR A CA 1
ATOM 1659 C C . THR A 1 213 ? 19.534 -1.993 -12.139 1.00 93.56 213 THR A C 1
ATOM 1661 O O . THR A 1 213 ? 18.845 -2.608 -11.324 1.00 93.56 213 THR A O 1
ATOM 1664 N N . ALA A 1 214 ? 20.351 -2.644 -12.976 1.00 91.38 214 ALA A N 1
ATOM 1665 C CA . ALA A 1 214 ? 20.453 -4.111 -12.988 1.00 91.38 214 ALA A CA 1
ATOM 1666 C C . ALA A 1 214 ? 20.863 -4.697 -11.619 1.00 91.38 214 ALA A C 1
ATOM 1668 O O . ALA A 1 214 ? 20.369 -5.747 -11.212 1.00 91.38 214 ALA A O 1
ATOM 1669 N N . ALA A 1 215 ? 21.736 -3.999 -10.883 1.00 93.06 215 ALA A N 1
ATOM 1670 C CA . ALA A 1 215 ? 22.173 -4.416 -9.553 1.00 93.06 215 ALA A CA 1
ATOM 1671 C C . ALA A 1 215 ? 21.044 -4.327 -8.510 1.00 93.06 215 ALA A C 1
ATOM 1673 O O . ALA A 1 215 ? 20.879 -5.244 -7.701 1.00 93.06 215 ALA A O 1
ATOM 1674 N N . ARG A 1 216 ? 20.250 -3.247 -8.541 1.00 95.19 216 ARG A N 1
ATOM 1675 C CA . ARG A 1 216 ? 19.092 -3.080 -7.652 1.00 95.19 216 ARG A CA 1
ATOM 1676 C C . ARG A 1 216 ? 18.006 -4.109 -7.967 1.00 95.19 216 ARG A C 1
ATOM 1678 O O . ARG A 1 216 ? 17.576 -4.812 -7.060 1.00 95.19 216 ARG A O 1
ATOM 1685 N N . TRP A 1 217 ? 17.685 -4.300 -9.249 1.00 95.44 217 TRP A N 1
ATOM 1686 C CA . TRP A 1 217 ? 16.758 -5.337 -9.714 1.00 95.44 217 TRP A CA 1
ATOM 1687 C C . TRP A 1 217 ? 17.133 -6.728 -9.187 1.00 95.44 217 TRP A C 1
ATOM 1689 O O . TRP A 1 217 ? 16.330 -7.387 -8.531 1.00 95.44 217 TRP A O 1
ATOM 1699 N N . ALA A 1 218 ? 18.385 -7.154 -9.392 1.00 94.94 218 ALA A N 1
ATOM 1700 C CA . ALA A 1 218 ? 18.861 -8.454 -8.920 1.00 94.94 218 ALA A CA 1
ATOM 1701 C C . ALA A 1 218 ? 18.789 -8.590 -7.387 1.00 94.94 218 ALA A C 1
ATOM 1703 O O . ALA A 1 218 ? 18.473 -9.661 -6.867 1.00 94.94 218 ALA A O 1
ATOM 1704 N N . THR A 1 219 ? 19.056 -7.504 -6.658 1.00 95.88 219 THR A N 1
ATOM 1705 C CA . THR A 1 219 ? 18.944 -7.474 -5.193 1.00 95.88 219 THR A CA 1
ATOM 1706 C C . THR A 1 219 ? 17.499 -7.704 -4.752 1.00 95.88 219 THR A C 1
ATOM 1708 O O . THR A 1 219 ? 17.249 -8.568 -3.907 1.00 95.88 219 THR A O 1
ATOM 1711 N N . THR A 1 220 ? 16.541 -7.005 -5.363 1.00 96.50 220 THR A N 1
ATOM 1712 C CA . THR A 1 220 ? 15.120 -7.141 -5.025 1.00 96.50 220 THR A CA 1
ATOM 1713 C C . THR A 1 220 ? 14.552 -8.497 -5.456 1.00 96.50 220 THR A C 1
ATOM 1715 O O . THR A 1 220 ? 13.786 -9.094 -4.702 1.00 96.50 220 THR A O 1
ATOM 1718 N N . LEU A 1 221 ? 14.998 -9.076 -6.578 1.00 96.19 221 LEU A N 1
ATOM 1719 C CA . LEU A 1 221 ? 14.621 -10.445 -6.959 1.00 96.19 221 LEU A CA 1
ATOM 1720 C C . LEU A 1 221 ? 15.062 -11.495 -5.931 1.00 96.19 221 LEU A C 1
ATOM 1722 O O . LEU A 1 221 ? 14.289 -12.394 -5.599 1.00 96.19 221 LEU A O 1
ATOM 1726 N N . ASN A 1 222 ? 16.277 -11.375 -5.387 1.00 95.94 222 ASN A N 1
ATOM 1727 C CA . ASN A 1 222 ? 16.746 -12.274 -4.329 1.00 95.94 222 ASN A CA 1
ATOM 1728 C C . ASN A 1 222 ? 15.892 -12.149 -3.059 1.00 95.94 222 ASN A C 1
ATOM 1730 O O . ASN A 1 222 ? 15.577 -13.156 -2.421 1.00 95.94 222 ASN A O 1
ATOM 1734 N N . LEU A 1 223 ? 15.489 -10.925 -2.708 1.00 96.38 223 LEU A N 1
ATOM 1735 C CA . LEU A 1 223 ? 14.584 -10.672 -1.589 1.00 96.38 223 LEU A CA 1
ATOM 1736 C C . LEU A 1 223 ? 13.206 -11.309 -1.823 1.00 96.38 223 LEU A C 1
ATOM 1738 O O . LEU A 1 223 ? 12.715 -12.022 -0.950 1.00 96.38 223 LEU A O 1
ATOM 1742 N N . ILE A 1 224 ? 12.613 -11.102 -3.001 1.00 96.75 224 ILE A N 1
ATOM 1743 C CA . ILE A 1 224 ? 11.329 -11.701 -3.399 1.00 96.75 224 ILE A CA 1
ATOM 1744 C C . ILE A 1 224 ? 11.399 -13.227 -3.296 1.00 96.75 224 ILE A C 1
ATOM 1746 O O . ILE A 1 224 ? 10.546 -13.847 -2.661 1.00 96.75 224 ILE A O 1
ATOM 1750 N N . ALA A 1 225 ? 12.448 -13.837 -3.851 1.00 95.62 225 ALA A N 1
ATOM 1751 C CA . ALA A 1 225 ? 12.663 -15.277 -3.787 1.00 95.62 225 ALA A CA 1
ATOM 1752 C C . ALA A 1 225 ? 12.757 -15.787 -2.339 1.00 95.62 225 ALA A C 1
ATOM 1754 O O . ALA A 1 225 ? 12.165 -16.817 -2.007 1.00 95.62 225 ALA A O 1
ATOM 1755 N N . ALA A 1 226 ? 13.480 -15.078 -1.468 1.00 95.06 226 ALA A N 1
ATOM 1756 C CA . ALA A 1 226 ? 13.611 -15.443 -0.061 1.00 95.06 226 ALA A CA 1
ATOM 1757 C C . ALA A 1 226 ? 12.272 -15.344 0.689 1.00 95.06 226 ALA A C 1
ATOM 1759 O O . ALA A 1 226 ? 11.918 -16.262 1.432 1.00 95.06 226 ALA A O 1
ATOM 1760 N N . LEU A 1 227 ? 11.508 -14.271 0.472 1.00 94.38 227 LEU A N 1
ATOM 1761 C CA . LEU A 1 227 ? 10.221 -14.052 1.135 1.00 94.38 227 LEU A CA 1
ATOM 1762 C C . LEU A 1 227 ? 9.144 -15.026 0.647 1.00 94.38 227 LEU A C 1
ATOM 1764 O O . LEU A 1 227 ? 8.453 -15.622 1.473 1.00 94.38 227 LEU A O 1
ATOM 1768 N N . ASN A 1 228 ? 9.047 -15.275 -0.660 1.00 94.38 228 ASN A N 1
ATOM 1769 C CA . ASN A 1 228 ? 8.124 -16.275 -1.206 1.00 94.38 228 ASN A CA 1
ATOM 1770 C C . ASN A 1 228 ? 8.399 -17.672 -0.633 1.00 94.38 228 ASN A C 1
ATOM 1772 O O . ASN A 1 228 ? 7.469 -18.401 -0.283 1.00 94.38 228 ASN A O 1
ATOM 1776 N N . ALA A 1 229 ? 9.676 -18.039 -0.475 1.00 92.88 229 ALA A N 1
ATOM 1777 C CA . ALA A 1 229 ? 10.052 -19.297 0.158 1.00 92.88 229 ALA A CA 1
ATOM 1778 C C . ALA A 1 229 ? 9.700 -19.323 1.657 1.00 92.88 229 ALA A C 1
ATOM 1780 O O . ALA A 1 229 ? 9.122 -20.303 2.133 1.00 92.88 229 ALA A O 1
ATOM 1781 N N . ALA A 1 230 ? 10.007 -18.252 2.397 1.00 91.94 230 ALA A N 1
ATOM 1782 C CA . ALA A 1 230 ? 9.755 -18.152 3.836 1.00 91.94 230 ALA A CA 1
ATOM 1783 C C . ALA A 1 230 ? 8.257 -18.120 4.194 1.00 91.94 230 ALA A C 1
ATOM 1785 O O . ALA A 1 230 ? 7.861 -18.600 5.257 1.00 91.94 230 ALA A O 1
ATOM 1786 N N . HIS A 1 231 ? 7.417 -17.589 3.303 1.00 86.31 231 HIS A N 1
ATOM 1787 C CA . HIS A 1 231 ? 5.982 -17.390 3.520 1.00 86.31 231 HIS A CA 1
ATOM 1788 C C . HIS A 1 231 ? 5.103 -18.254 2.603 1.00 86.31 231 HIS A C 1
ATOM 1790 O O . HIS A 1 231 ? 3.944 -17.917 2.343 1.00 86.31 231 HIS A O 1
ATOM 1796 N N . ARG A 1 232 ? 5.627 -19.394 2.135 1.00 86.75 232 ARG A N 1
ATOM 1797 C CA . ARG A 1 232 ? 4.929 -20.305 1.219 1.00 86.75 232 ARG A CA 1
ATOM 1798 C C . ARG A 1 232 ? 3.528 -20.669 1.727 1.00 86.75 232 ARG A C 1
ATOM 1800 O O . ARG A 1 232 ? 3.352 -21.087 2.869 1.00 86.75 232 ARG A O 1
ATOM 1807 N N . GLY A 1 233 ? 2.528 -20.522 0.855 1.00 82.12 233 GLY A N 1
ATOM 1808 C CA . GLY A 1 233 ? 1.116 -20.777 1.173 1.00 82.12 233 GLY A CA 1
ATOM 1809 C C . GLY A 1 233 ? 0.421 -19.659 1.962 1.00 82.12 233 GLY A C 1
ATOM 1810 O O . GLY A 1 233 ? -0.744 -19.814 2.322 1.00 82.12 233 GLY A O 1
ATOM 1811 N N . ARG A 1 234 ? 1.118 -18.548 2.242 1.00 80.81 234 ARG A N 1
ATOM 1812 C CA . ARG A 1 234 ? 0.578 -17.372 2.942 1.00 80.81 234 ARG A CA 1
ATOM 1813 C C . ARG A 1 234 ? 0.771 -16.061 2.187 1.00 80.81 234 ARG A C 1
ATOM 1815 O O . ARG A 1 234 ? -0.008 -15.151 2.419 1.00 80.81 234 ARG A O 1
ATOM 1822 N N . LEU A 1 235 ? 1.815 -15.955 1.369 1.00 89.44 235 LEU A N 1
ATOM 1823 C CA . LEU A 1 235 ? 2.135 -14.767 0.585 1.00 89.44 235 LEU A CA 1
ATOM 1824 C C . LEU A 1 235 ? 2.742 -15.180 -0.753 1.00 89.44 235 LEU A C 1
ATOM 1826 O O . LEU A 1 235 ? 3.531 -16.128 -0.803 1.00 89.44 235 LEU A O 1
ATOM 1830 N N . VAL A 1 236 ? 2.405 -14.438 -1.804 1.00 95.19 236 VAL A N 1
ATOM 1831 C CA . VAL A 1 236 ? 3.111 -14.469 -3.086 1.00 95.19 236 VAL A CA 1
ATOM 1832 C C . VAL A 1 236 ? 3.467 -13.046 -3.493 1.00 95.19 236 VAL A C 1
ATOM 1834 O O . VAL A 1 236 ? 2.605 -12.177 -3.543 1.00 95.19 236 VAL A O 1
ATOM 1837 N N . ILE A 1 237 ? 4.736 -12.815 -3.799 1.00 97.00 237 ILE A N 1
ATOM 1838 C CA . ILE A 1 237 ? 5.238 -11.566 -4.359 1.00 97.00 237 ILE A CA 1
ATOM 1839 C C . ILE A 1 237 ? 5.664 -11.844 -5.799 1.00 97.00 237 ILE A C 1
ATOM 1841 O O . ILE A 1 237 ? 6.571 -12.650 -6.031 1.00 97.00 237 ILE A O 1
ATOM 1845 N N . PHE A 1 238 ? 5.014 -11.192 -6.754 1.00 97.62 238 PHE A N 1
ATOM 1846 C CA . PHE A 1 238 ? 5.378 -11.238 -8.160 1.00 97.62 238 PHE A CA 1
ATOM 1847 C C . PHE A 1 238 ? 6.360 -10.108 -8.474 1.00 97.62 238 PHE A C 1
ATOM 1849 O O . PHE A 1 238 ? 6.059 -8.945 -8.193 1.00 97.62 238 PHE A O 1
ATOM 1856 N N . PRO A 1 239 ? 7.534 -10.411 -9.051 1.00 97.50 239 PRO A N 1
ATOM 1857 C CA . PRO A 1 239 ? 8.356 -9.371 -9.633 1.00 97.50 239 PRO A CA 1
ATOM 1858 C C . PRO A 1 239 ? 7.676 -8.818 -10.885 1.00 97.50 239 PRO A C 1
ATOM 1860 O O . PRO A 1 239 ? 6.943 -9.516 -11.587 1.00 97.50 239 PRO A O 1
ATOM 1863 N N . GLY A 1 240 ? 7.965 -7.566 -11.189 1.00 97.06 240 GLY A N 1
ATOM 1864 C CA . GLY A 1 240 ? 7.386 -6.852 -12.306 1.00 97.06 240 GLY A CA 1
ATOM 1865 C C . GLY A 1 240 ? 8.074 -5.519 -12.545 1.00 97.06 240 GLY A C 1
ATOM 1866 O O . GLY A 1 240 ? 8.932 -5.073 -11.781 1.00 97.06 240 GLY A O 1
ATOM 1867 N N . THR A 1 241 ? 7.696 -4.882 -13.638 1.00 97.19 241 THR A N 1
ATOM 1868 C CA . THR A 1 241 ? 8.198 -3.567 -14.026 1.00 97.19 241 THR A CA 1
ATOM 1869 C C . THR A 1 241 ? 7.056 -2.696 -14.491 1.00 97.19 241 THR A C 1
ATOM 1871 O O . THR A 1 241 ? 6.194 -3.169 -15.226 1.00 97.19 241 THR A O 1
ATOM 1874 N N . GLU A 1 242 ? 7.081 -1.423 -14.136 1.00 95.88 242 GLU A N 1
ATOM 1875 C CA . GLU A 1 242 ? 6.252 -0.428 -14.801 1.00 95.88 242 GLU A CA 1
ATOM 1876 C C . GLU A 1 242 ? 6.981 0.014 -16.077 1.00 95.88 242 GLU A C 1
ATOM 1878 O O . GLU A 1 242 ? 8.016 0.680 -16.008 1.00 95.88 242 GLU A O 1
ATOM 1883 N N . TRP A 1 243 ? 6.482 -0.410 -17.240 1.00 95.75 243 TRP A N 1
ATOM 1884 C CA . TRP A 1 243 ? 6.960 0.055 -18.539 1.00 95.75 243 TRP A CA 1
ATOM 1885 C C . TRP A 1 243 ? 6.394 1.444 -18.828 1.00 95.75 243 TRP A C 1
ATOM 1887 O O . TRP A 1 243 ? 5.187 1.617 -19.019 1.00 95.75 243 TRP A O 1
ATOM 1897 N N . CYS A 1 244 ? 7.275 2.442 -18.862 1.00 91.38 244 CYS A N 1
ATOM 1898 C CA . CYS A 1 244 ? 6.879 3.849 -18.832 1.00 91.38 244 CYS A CA 1
ATOM 1899 C C . CYS A 1 244 ? 6.757 4.491 -20.229 1.00 91.38 244 CYS A C 1
ATOM 1901 O O . CYS A 1 244 ? 7.433 5.478 -20.547 1.00 91.38 244 CYS A O 1
ATOM 1903 N N . GLY A 1 245 ? 5.864 3.974 -21.074 1.00 89.31 245 GLY A N 1
ATOM 1904 C CA . GLY A 1 245 ? 5.596 4.494 -22.419 1.00 89.31 245 GLY A CA 1
ATOM 1905 C C . GLY A 1 245 ? 4.878 5.846 -22.469 1.00 89.31 245 GLY A C 1
ATOM 1906 O O . GLY A 1 245 ? 3.985 6.137 -21.679 1.00 89.31 245 GLY A O 1
ATOM 1907 N N . ASN A 1 246 ? 5.192 6.695 -23.451 1.00 89.88 246 ASN A N 1
ATOM 1908 C CA . ASN A 1 246 ? 4.356 7.871 -23.736 1.00 89.88 246 ASN A CA 1
ATOM 1909 C C . ASN A 1 246 ? 2.990 7.402 -24.251 1.00 89.88 246 ASN A C 1
ATOM 1911 O O . ASN A 1 246 ? 2.932 6.433 -25.002 1.00 89.88 246 ASN A O 1
ATOM 1915 N N . SER A 1 247 ? 1.902 8.122 -23.947 1.00 91.38 247 SER A N 1
ATOM 1916 C CA . SER A 1 247 ? 0.542 7.710 -24.350 1.00 91.38 247 SER A CA 1
ATOM 1917 C C . SER A 1 247 ? 0.385 7.494 -25.862 1.00 91.38 247 SER A C 1
ATOM 1919 O O . SER A 1 247 ? -0.400 6.657 -26.283 1.00 91.38 247 SER A O 1
ATOM 1921 N N . ALA A 1 248 ? 1.153 8.216 -26.688 1.00 91.62 248 ALA A N 1
ATOM 1922 C CA . ALA A 1 248 ? 1.167 8.047 -28.147 1.00 91.62 248 ALA A CA 1
ATOM 1923 C C . ALA A 1 248 ? 1.875 6.763 -28.634 1.00 91.62 248 ALA A C 1
ATOM 1925 O O . ALA A 1 248 ? 1.777 6.426 -29.808 1.00 91.62 248 ALA A O 1
ATOM 1926 N N . ALA A 1 249 ? 2.610 6.084 -27.754 1.00 92.38 249 ALA A N 1
ATOM 1927 C CA . ALA A 1 249 ? 3.329 4.838 -28.009 1.00 92.38 249 ALA A CA 1
ATOM 1928 C C . ALA A 1 249 ? 2.762 3.659 -27.194 1.00 92.38 249 ALA A C 1
ATOM 1930 O O . ALA A 1 249 ? 3.453 2.658 -27.029 1.00 92.38 249 ALA A O 1
ATOM 1931 N N . GLY A 1 250 ? 1.542 3.801 -26.663 1.00 92.88 250 GLY A N 1
ATOM 1932 C CA . GLY A 1 250 ? 0.843 2.799 -25.850 1.00 92.88 250 GLY A CA 1
ATOM 1933 C C . GLY A 1 250 ? 0.584 3.242 -24.407 1.00 92.88 250 GLY A C 1
ATOM 1934 O O . GLY A 1 250 ? -0.433 2.880 -23.828 1.00 92.88 250 GLY A O 1
ATOM 1935 N N . GLY A 1 251 ? 1.421 4.118 -23.846 1.00 93.38 251 GLY A N 1
ATOM 1936 C CA . GLY A 1 251 ? 1.264 4.610 -22.472 1.00 93.38 251 GLY A CA 1
ATOM 1937 C C . GLY A 1 251 ? 1.711 3.616 -21.394 1.00 93.38 251 GLY A C 1
ATOM 1938 O O . GLY A 1 251 ? 2.242 2.552 -21.708 1.00 93.38 251 GLY A O 1
ATOM 1939 N N . ASP A 1 252 ? 1.525 3.971 -20.125 1.00 93.94 252 ASP A N 1
ATOM 1940 C CA . ASP A 1 252 ? 2.111 3.221 -19.010 1.00 93.94 252 ASP A CA 1
ATOM 1941 C C . ASP A 1 252 ? 1.435 1.845 -18.802 1.00 93.94 252 ASP A C 1
ATOM 1943 O O . ASP A 1 252 ? 0.205 1.727 -18.811 1.00 93.94 252 ASP A O 1
ATOM 1947 N N . HIS A 1 253 ? 2.251 0.798 -18.639 1.00 95.50 253 HIS A N 1
ATOM 1948 C CA . HIS A 1 253 ? 1.813 -0.592 -18.454 1.00 95.50 253 HIS A CA 1
ATOM 1949 C C . HIS A 1 253 ? 2.650 -1.283 -17.384 1.00 95.50 253 HIS A C 1
ATOM 1951 O O . HIS A 1 253 ? 3.874 -1.310 -17.481 1.00 95.50 253 HIS A O 1
ATOM 1957 N N . ASN A 1 254 ? 2.011 -1.942 -16.420 1.00 96.62 254 ASN A N 1
ATOM 1958 C CA . ASN A 1 254 ? 2.731 -2.908 -15.595 1.00 96.62 254 ASN A CA 1
ATOM 1959 C C . ASN A 1 254 ? 2.973 -4.184 -16.385 1.00 96.62 254 ASN A C 1
ATOM 1961 O O . ASN A 1 254 ? 2.070 -4.670 -17.054 1.00 96.62 254 ASN A O 1
ATOM 1965 N N . VAL A 1 255 ? 4.167 -4.748 -16.259 1.00 97.19 255 VAL A N 1
ATOM 1966 C CA . VAL A 1 255 ? 4.539 -6.083 -16.723 1.00 97.19 255 VAL A CA 1
ATOM 1967 C C . VAL A 1 255 ? 4.817 -6.916 -15.480 1.00 97.19 255 VAL A C 1
ATOM 1969 O O . VAL A 1 255 ? 5.819 -6.707 -14.804 1.00 97.19 255 VAL A O 1
ATOM 1972 N N . VAL A 1 256 ? 3.934 -7.856 -15.165 1.00 97.81 256 VAL A N 1
ATOM 1973 C CA . VAL A 1 256 ? 4.049 -8.754 -14.011 1.00 97.81 256 VAL A CA 1
ATOM 1974 C C . VAL A 1 256 ? 4.525 -10.126 -14.489 1.00 97.81 256 VAL A C 1
ATOM 1976 O O . VAL A 1 256 ? 3.909 -10.733 -15.370 1.00 97.81 256 VAL A O 1
ATOM 1979 N N . PHE A 1 257 ? 5.607 -10.630 -13.896 1.00 97.44 257 PHE A N 1
ATOM 1980 C CA . PHE A 1 257 ? 6.165 -11.952 -14.179 1.00 97.44 257 PHE A CA 1
ATOM 1981 C C . PHE A 1 257 ? 5.539 -12.978 -13.225 1.00 97.44 257 PHE A C 1
ATOM 1983 O O . PHE A 1 257 ? 5.769 -12.941 -12.017 1.00 97.44 257 PHE A O 1
ATOM 1990 N N . LEU A 1 258 ? 4.718 -13.881 -13.764 1.00 95.69 258 LEU A N 1
ATOM 1991 C CA . LEU A 1 258 ? 3.877 -14.802 -12.987 1.00 95.69 258 LEU A CA 1
ATOM 1992 C C . LEU A 1 258 ? 4.571 -16.116 -12.613 1.00 95.69 258 LEU A C 1
ATOM 1994 O O . LEU A 1 258 ? 4.077 -16.854 -11.759 1.00 95.69 258 LEU A O 1
ATOM 1998 N N . ASP A 1 259 ? 5.686 -16.433 -13.265 1.00 93.62 259 ASP A N 1
ATOM 1999 C CA . ASP A 1 259 ? 6.468 -17.623 -12.950 1.00 93.62 259 ASP A CA 1
ATOM 2000 C C . ASP A 1 259 ? 7.259 -17.452 -11.642 1.00 93.62 259 ASP A C 1
ATOM 2002 O O . ASP A 1 259 ? 7.620 -16.344 -11.247 1.00 93.62 259 ASP A O 1
ATOM 2006 N N . ASP A 1 260 ? 7.562 -18.566 -10.967 1.00 87.69 260 ASP A N 1
ATOM 2007 C CA . ASP A 1 260 ? 8.399 -18.543 -9.765 1.00 87.69 260 ASP A CA 1
ATOM 2008 C C . ASP A 1 260 ? 9.825 -18.084 -10.137 1.00 87.69 260 ASP A C 1
ATOM 2010 O O . ASP A 1 260 ? 10.521 -18.822 -10.856 1.00 87.69 260 ASP A O 1
ATOM 2014 N N . PRO A 1 261 ? 10.297 -16.929 -9.619 1.00 85.75 261 PRO A N 1
ATOM 2015 C CA . PRO A 1 261 ? 11.589 -16.355 -9.986 1.00 85.75 261 PRO A CA 1
ATOM 2016 C C . PRO A 1 261 ? 12.780 -17.248 -9.615 1.00 85.75 261 PRO A C 1
ATOM 2018 O O . PRO A 1 261 ? 13.864 -17.072 -10.170 1.00 85.75 261 PRO A O 1
ATOM 2021 N N . GLN A 1 262 ? 12.605 -18.227 -8.717 1.00 83.69 262 GLN A N 1
ATOM 2022 C CA . GLN A 1 262 ? 13.639 -19.220 -8.406 1.00 83.69 262 GLN A CA 1
ATOM 2023 C C . GLN A 1 262 ? 13.819 -20.259 -9.517 1.00 83.69 262 GLN A C 1
ATOM 2025 O O . GLN A 1 262 ? 14.905 -20.815 -9.677 1.00 83.69 262 GLN A O 1
ATOM 2030 N N . THR A 1 263 ? 12.754 -20.554 -10.263 1.00 87.19 263 THR A N 1
ATOM 2031 C CA . THR A 1 263 ? 12.761 -21.577 -11.322 1.00 87.19 263 THR A CA 1
ATOM 2032 C C . THR A 1 263 ? 12.883 -20.974 -12.712 1.00 87.19 263 THR A C 1
ATOM 2034 O O . THR A 1 263 ? 13.428 -21.608 -13.618 1.00 87.19 263 THR A O 1
ATOM 2037 N N . ARG A 1 264 ? 12.409 -19.739 -12.879 1.00 89.94 264 ARG A N 1
ATOM 2038 C CA . ARG A 1 264 ? 12.444 -19.009 -14.135 1.00 89.94 264 ARG A CA 1
ATOM 2039 C C . ARG A 1 264 ? 12.684 -17.534 -13.849 1.00 89.94 264 ARG A C 1
ATOM 2041 O O . ARG A 1 264 ? 11.800 -16.828 -13.379 1.00 89.94 264 ARG A O 1
ATOM 2048 N N . ALA A 1 265 ? 13.900 -17.084 -14.141 1.00 90.06 265 ALA A N 1
ATOM 2049 C CA . ALA A 1 265 ? 14.263 -15.685 -13.987 1.00 90.06 265 ALA A CA 1
ATOM 2050 C C . ALA A 1 265 ? 13.409 -14.797 -14.918 1.00 90.06 265 ALA A C 1
ATOM 2052 O O . ALA A 1 265 ? 13.222 -15.170 -16.082 1.00 90.06 265 ALA A O 1
ATOM 2053 N N . PRO A 1 266 ? 12.927 -13.636 -14.438 1.00 94.44 266 PRO A N 1
ATOM 2054 C CA . PRO A 1 266 ? 12.270 -12.640 -15.278 1.00 94.44 266 PRO A CA 1
ATOM 2055 C C . PRO A 1 266 ? 13.133 -12.208 -16.469 1.00 94.44 266 PRO A C 1
ATOM 2057 O O . PRO A 1 266 ? 14.341 -12.005 -16.326 1.00 94.44 266 PRO A O 1
ATOM 2060 N N . GLU A 1 267 ? 12.508 -12.019 -17.631 1.00 93.19 267 GLU A N 1
ATOM 2061 C CA . GLU A 1 267 ? 13.153 -11.494 -18.843 1.00 93.19 267 GLU A CA 1
ATOM 2062 C C . GLU A 1 267 ? 13.289 -9.969 -18.757 1.00 93.19 267 GLU A C 1
ATOM 2064 O O . GLU A 1 267 ? 12.616 -9.232 -19.465 1.00 93.19 267 GLU A O 1
ATOM 2069 N N . PHE A 1 268 ? 14.127 -9.502 -17.827 1.00 94.81 268 PHE A N 1
ATOM 2070 C CA . PHE A 1 268 ? 14.420 -8.088 -17.603 1.00 94.81 268 PHE A CA 1
ATOM 2071 C C . PHE A 1 268 ? 15.807 -7.906 -16.952 1.00 94.81 268 PHE A C 1
ATOM 2073 O O . PHE A 1 268 ? 16.140 -8.639 -16.015 1.00 94.81 268 PHE A O 1
ATOM 2080 N N . PRO A 1 269 ? 16.635 -6.933 -17.392 1.00 92.69 269 PRO A N 1
ATOM 2081 C CA . PRO A 1 269 ? 16.350 -5.909 -18.407 1.00 92.69 269 PRO A CA 1
ATOM 2082 C C . PRO A 1 269 ? 16.571 -6.351 -19.858 1.00 92.69 269 PRO A C 1
ATOM 2084 O O . PRO A 1 269 ? 16.394 -5.542 -20.770 1.00 92.69 269 PRO A O 1
ATOM 2087 N N . LEU A 1 270 ? 16.984 -7.602 -20.060 1.00 93.19 270 LEU A N 1
ATOM 2088 C CA . LEU A 1 270 ? 17.198 -8.203 -21.370 1.00 93.19 270 LEU A CA 1
ATOM 2089 C C . LEU A 1 270 ? 16.253 -9.391 -21.564 1.00 93.19 270 LEU A C 1
ATOM 2091 O O . LEU A 1 270 ? 15.999 -10.132 -20.610 1.00 93.19 270 LEU A O 1
ATOM 2095 N N . ASP A 1 271 ? 15.795 -9.603 -22.796 1.00 91.00 271 ASP A N 1
ATOM 2096 C CA . ASP A 1 271 ? 15.078 -10.824 -23.171 1.00 91.00 271 ASP A CA 1
ATOM 2097 C C . ASP A 1 271 ? 16.038 -12.023 -23.339 1.00 91.00 271 ASP A C 1
ATOM 2099 O O . ASP A 1 271 ? 17.266 -11.905 -23.253 1.00 91.00 271 ASP A O 1
ATOM 2103 N N . ARG A 1 272 ? 15.493 -13.212 -23.633 1.00 86.06 272 ARG A N 1
ATOM 2104 C CA . ARG A 1 272 ? 16.304 -14.423 -23.899 1.00 86.06 272 ARG A CA 1
ATOM 2105 C C . ARG A 1 272 ? 17.280 -14.308 -25.080 1.00 86.06 272 ARG A C 1
ATOM 2107 O O . ARG A 1 272 ? 18.154 -15.166 -25.208 1.00 86.06 272 ARG A O 1
ATOM 2114 N N . ARG A 1 273 ? 17.123 -13.324 -25.967 1.00 89.12 273 ARG A N 1
ATOM 2115 C CA . ARG A 1 273 ? 18.019 -13.064 -27.108 1.00 89.12 273 ARG A CA 1
ATOM 2116 C C . ARG A 1 273 ? 19.090 -12.025 -26.777 1.00 89.12 273 ARG A C 1
ATOM 2118 O O . ARG A 1 273 ? 20.040 -11.894 -27.545 1.00 89.12 273 ARG A O 1
ATOM 2125 N N . GLY A 1 274 ? 18.984 -11.366 -25.624 1.00 90.00 274 GLY A N 1
ATOM 2126 C CA . GLY A 1 274 ? 19.866 -10.280 -25.213 1.00 90.00 274 GLY A CA 1
ATOM 2127 C C . GLY A 1 274 ? 19.406 -8.908 -25.709 1.00 90.00 274 GLY A C 1
ATOM 2128 O O . GLY A 1 274 ? 20.191 -7.964 -25.636 1.00 90.00 274 GLY A O 1
ATOM 2129 N N . ASP A 1 275 ? 18.172 -8.794 -26.205 1.00 90.94 275 ASP A N 1
ATOM 2130 C CA . ASP A 1 275 ? 17.585 -7.525 -26.631 1.00 90.94 275 ASP A CA 1
ATOM 2131 C C . ASP A 1 275 ? 17.115 -6.727 -25.399 1.00 90.94 275 ASP A C 1
ATOM 2133 O O . ASP A 1 275 ? 16.648 -7.306 -24.418 1.00 90.94 275 ASP A O 1
ATOM 2137 N N . ILE A 1 276 ? 17.238 -5.394 -25.430 1.00 91.06 276 ILE A N 1
ATOM 2138 C CA . ILE A 1 276 ? 16.799 -4.509 -24.336 1.00 91.06 276 ILE A CA 1
ATOM 2139 C C . ILE A 1 276 ? 15.271 -4.441 -24.316 1.00 91.06 276 ILE A C 1
ATOM 2141 O O . ILE A 1 276 ? 14.661 -4.074 -25.316 1.00 91.06 276 ILE A O 1
ATOM 2145 N N . VAL A 1 277 ? 14.666 -4.719 -23.159 1.00 92.81 277 VAL A N 1
ATOM 2146 C CA . VAL A 1 277 ? 13.196 -4.729 -22.998 1.00 92.81 277 VAL A CA 1
ATOM 2147 C C . VAL A 1 277 ? 12.639 -3.546 -22.203 1.00 92.81 277 VAL A C 1
ATOM 2149 O O . VAL A 1 277 ? 11.432 -3.446 -22.000 1.00 92.81 277 VAL A O 1
ATOM 2152 N N . ARG A 1 278 ? 13.512 -2.643 -21.747 1.00 93.19 278 ARG A N 1
ATOM 2153 C CA . ARG A 1 278 ? 13.127 -1.371 -21.115 1.00 93.19 278 ARG A CA 1
ATOM 2154 C C . ARG A 1 278 ? 12.561 -0.402 -22.149 1.00 93.19 278 ARG A C 1
ATOM 2156 O O . ARG A 1 278 ? 12.934 -0.471 -23.314 1.00 93.19 278 ARG A O 1
ATOM 2163 N N . SER A 1 279 ? 11.774 0.569 -21.715 1.00 92.75 279 SER A N 1
ATOM 2164 C CA . SER A 1 279 ? 11.351 1.731 -22.494 1.00 92.75 279 SER A CA 1
ATOM 2165 C C . SER A 1 279 ? 12.555 2.581 -22.925 1.00 92.75 279 SER A C 1
ATOM 2167 O O . SER A 1 279 ? 12.734 2.863 -24.108 1.00 92.75 279 SER A O 1
ATOM 2169 N N . PHE A 1 280 ? 13.419 2.939 -21.977 1.00 91.31 280 PHE A N 1
ATOM 2170 C CA . PHE A 1 280 ? 14.753 3.531 -22.143 1.00 91.31 280 PHE A CA 1
ATOM 2171 C C . PHE A 1 280 ? 15.552 3.293 -20.850 1.00 91.31 280 PHE A C 1
ATOM 2173 O O . PHE A 1 280 ? 15.031 2.681 -19.929 1.00 91.31 280 PHE A O 1
ATOM 2180 N N . GLU A 1 281 ? 16.808 3.729 -20.745 1.00 90.94 281 GLU A N 1
ATOM 2181 C CA . GLU A 1 281 ? 17.565 3.657 -19.483 1.00 90.94 281 GLU A CA 1
ATOM 2182 C C . GLU A 1 281 ? 18.007 5.055 -19.051 1.00 90.94 281 GLU A C 1
ATOM 2184 O O . GLU A 1 281 ? 18.700 5.746 -19.796 1.00 90.94 281 GLU A O 1
ATOM 2189 N N . TRP A 1 282 ? 17.607 5.465 -17.848 1.00 91.19 282 TRP A N 1
ATOM 2190 C CA . TRP A 1 282 ? 18.071 6.683 -17.194 1.00 91.19 282 TRP A CA 1
ATOM 2191 C C . TRP A 1 282 ? 18.136 6.493 -15.679 1.00 91.19 282 TRP A C 1
ATOM 2193 O O . TRP A 1 282 ? 17.156 6.103 -15.061 1.00 91.19 282 TRP A O 1
ATOM 2203 N N . ASN A 1 283 ? 19.258 6.844 -15.058 1.00 88.94 283 ASN A N 1
ATOM 2204 C CA . ASN A 1 283 ? 19.383 6.938 -13.604 1.00 88.94 283 ASN A CA 1
ATOM 2205 C C . ASN A 1 283 ? 20.427 7.994 -13.216 1.00 88.94 283 ASN A C 1
ATOM 2207 O O . ASN A 1 283 ? 21.145 8.529 -14.067 1.00 88.94 283 ASN A O 1
ATOM 2211 N N . GLU A 1 284 ? 20.511 8.295 -11.922 1.00 85.62 284 GLU A N 1
ATOM 2212 C CA . GLU A 1 284 ? 21.387 9.329 -11.367 1.00 85.62 284 GLU A CA 1
ATOM 2213 C C . GLU A 1 284 ? 22.875 9.069 -11.654 1.00 85.62 284 GLU A C 1
ATOM 2215 O O . GLU A 1 284 ? 23.658 10.019 -11.743 1.00 85.62 284 GLU A O 1
ATOM 2220 N N . ASP A 1 285 ? 23.261 7.805 -11.856 1.00 86.75 285 ASP A N 1
ATOM 2221 C CA . ASP A 1 285 ? 24.649 7.394 -12.071 1.00 86.75 285 ASP A CA 1
ATOM 2222 C C . ASP A 1 285 ? 25.124 7.621 -13.520 1.00 86.75 285 ASP A C 1
ATOM 2224 O O . ASP A 1 285 ? 26.329 7.654 -13.779 1.00 86.75 285 ASP A O 1
ATOM 2228 N N . MET A 1 286 ? 24.212 7.822 -14.481 1.00 86.62 286 MET A N 1
ATOM 2229 C CA . MET A 1 286 ? 24.564 7.977 -15.904 1.00 86.62 286 MET A CA 1
ATOM 2230 C C . MET A 1 286 ? 25.210 9.336 -16.233 1.00 86.62 286 MET A C 1
ATOM 2232 O O . MET A 1 286 ? 25.898 9.472 -17.247 1.00 86.62 286 MET A O 1
ATOM 2236 N N . GLY A 1 287 ? 25.047 10.339 -15.364 1.00 82.62 287 GLY A N 1
ATOM 2237 C CA . GLY A 1 287 ? 25.614 11.677 -15.541 1.00 82.62 287 GLY A CA 1
ATOM 2238 C C . GLY A 1 287 ? 24.968 12.497 -16.672 1.00 82.62 287 GLY A C 1
ATOM 2239 O O . GLY A 1 287 ? 24.296 11.989 -17.565 1.00 82.62 287 GLY A O 1
ATOM 2240 N N . ALA A 1 288 ? 25.186 13.817 -16.657 1.00 78.94 288 ALA A N 1
ATOM 2241 C CA . ALA A 1 288 ? 24.460 14.766 -17.518 1.00 78.94 288 ALA A CA 1
ATOM 2242 C C . ALA A 1 288 ? 24.742 14.648 -19.033 1.00 78.94 288 ALA A C 1
ATOM 2244 O O . ALA A 1 288 ?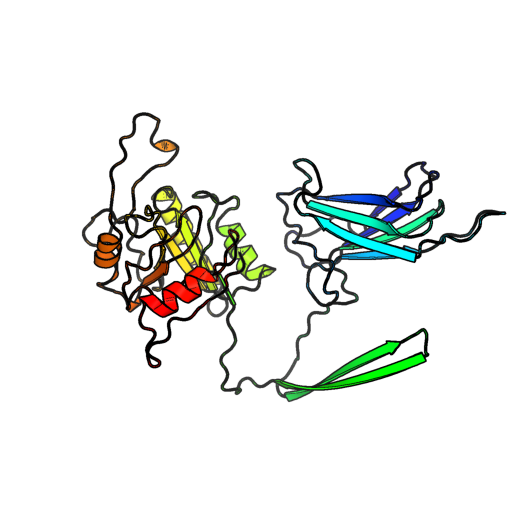 24.022 15.242 -19.831 1.00 78.94 288 ALA A O 1
ATOM 2245 N N . ALA A 1 289 ? 25.794 13.929 -19.435 1.00 81.00 289 ALA A N 1
ATOM 2246 C CA . ALA A 1 289 ? 26.178 13.747 -20.837 1.00 81.00 289 ALA A CA 1
ATOM 2247 C C . ALA A 1 289 ? 25.680 12.421 -21.442 1.00 81.00 289 ALA A C 1
ATOM 2249 O O . ALA A 1 289 ? 25.964 12.148 -22.611 1.00 81.00 289 ALA A O 1
ATOM 2250 N N . ALA A 1 290 ? 24.977 11.588 -20.666 1.00 84.38 290 ALA A N 1
ATOM 2251 C CA . ALA A 1 290 ? 24.435 10.332 -21.160 1.00 84.38 290 ALA A CA 1
ATOM 2252 C C . ALA A 1 290 ? 23.416 10.568 -22.279 1.00 84.38 290 ALA A C 1
ATOM 2254 O O . ALA A 1 290 ? 22.513 11.397 -22.166 1.00 84.38 290 ALA A O 1
ATOM 2255 N N . GLN A 1 291 ? 23.567 9.816 -23.367 1.00 84.19 291 GLN A N 1
ATOM 2256 C CA . GLN A 1 291 ? 22.592 9.795 -24.447 1.00 84.19 291 GLN A CA 1
ATOM 2257 C C . GLN A 1 291 ? 21.542 8.733 -24.145 1.00 84.19 291 GLN A C 1
ATOM 2259 O O . GLN A 1 291 ? 21.877 7.568 -23.941 1.00 84.19 291 GLN A O 1
ATOM 2264 N N . LEU A 1 292 ? 20.278 9.147 -24.131 1.00 87.50 292 LEU A N 1
ATOM 2265 C CA . LEU A 1 292 ? 19.146 8.243 -23.977 1.00 87.50 292 LEU A CA 1
ATOM 2266 C C . LEU A 1 292 ? 18.810 7.612 -25.325 1.00 87.50 292 LEU A C 1
ATOM 2268 O O . LEU A 1 292 ? 18.659 8.319 -26.323 1.00 87.50 292 LEU A O 1
ATOM 2272 N N . ALA A 1 293 ? 18.672 6.291 -25.337 1.00 86.06 293 ALA A N 1
ATOM 2273 C CA . ALA A 1 293 ? 18.186 5.532 -26.478 1.00 86.06 293 ALA A CA 1
ATOM 2274 C C . ALA A 1 293 ? 16.902 4.787 -26.083 1.00 86.06 293 ALA A C 1
ATOM 2276 O O . ALA A 1 293 ? 16.822 4.287 -24.957 1.00 86.06 293 ALA A O 1
ATOM 2277 N N . PRO A 1 294 ? 15.904 4.713 -26.979 1.00 88.12 294 PRO A N 1
ATOM 2278 C CA . PRO A 1 294 ? 14.743 3.865 -26.751 1.00 88.12 294 PRO A CA 1
ATOM 2279 C C . PRO A 1 294 ? 15.163 2.387 -26.746 1.00 88.12 294 PRO A C 1
ATOM 2281 O O . PRO A 1 294 ? 16.039 1.990 -27.517 1.00 88.12 294 PRO A O 1
ATOM 2284 N N . GLY A 1 295 ? 14.543 1.590 -25.876 1.00 90.81 295 GLY A N 1
ATOM 2285 C CA . GLY A 1 295 ? 14.625 0.129 -25.886 1.00 90.81 295 GLY A CA 1
ATOM 2286 C C . GLY A 1 295 ? 13.428 -0.479 -26.622 1.00 90.81 295 GLY A C 1
ATOM 2287 O O . GLY A 1 295 ? 13.232 -0.188 -27.799 1.00 90.81 295 GLY A O 1
ATOM 2288 N N . ALA A 1 296 ? 12.622 -1.301 -25.944 1.00 92.19 296 ALA A N 1
ATOM 2289 C CA . ALA A 1 296 ? 11.375 -1.844 -26.482 1.00 92.19 296 ALA A CA 1
ATOM 2290 C C . ALA A 1 296 ? 10.335 -0.724 -26.632 1.00 92.19 296 ALA A C 1
ATOM 2292 O O . ALA A 1 296 ? 9.698 -0.317 -25.656 1.00 92.19 296 ALA A O 1
ATOM 2293 N N . TRP A 1 297 ? 10.213 -0.192 -27.851 1.00 90.38 297 TRP A N 1
ATOM 2294 C CA . TRP A 1 297 ? 9.374 0.958 -28.161 1.00 90.38 297 TRP A CA 1
ATOM 2295 C C . TRP A 1 297 ? 8.940 0.961 -29.637 1.00 90.38 297 TRP A C 1
ATOM 2297 O O . TRP A 1 297 ? 9.805 1.035 -30.514 1.00 90.38 297 TRP A O 1
ATOM 2307 N N . PRO A 1 298 ? 7.629 1.047 -29.953 1.00 93.56 298 PRO A N 1
ATOM 2308 C CA . PRO A 1 298 ? 6.483 1.298 -29.063 1.00 93.56 298 PRO A CA 1
ATOM 2309 C C . PRO A 1 298 ? 6.013 0.032 -28.315 1.00 93.56 298 PRO A C 1
ATOM 2311 O O . PRO A 1 298 ? 6.683 -0.995 -28.356 1.00 93.56 298 PRO A O 1
ATOM 2314 N N . LEU A 1 299 ? 4.863 0.096 -27.631 1.00 94.81 299 LEU A N 1
ATOM 2315 C CA . LEU A 1 299 ? 4.300 -1.000 -26.822 1.00 94.81 299 LEU A CA 1
ATOM 2316 C C . LEU A 1 299 ? 4.203 -2.353 -27.560 1.00 94.81 299 LEU A C 1
ATOM 2318 O O . LEU A 1 299 ? 4.332 -3.405 -26.935 1.00 94.81 299 LEU A O 1
ATOM 2322 N N . ASP A 1 300 ? 4.074 -2.350 -28.890 1.00 94.81 300 ASP A N 1
ATOM 2323 C CA . ASP A 1 300 ? 4.104 -3.567 -29.714 1.00 94.81 300 ASP A CA 1
ATOM 2324 C C . ASP A 1 300 ? 5.388 -4.398 -29.535 1.00 94.81 300 ASP A C 1
ATOM 2326 O O . ASP A 1 300 ? 5.331 -5.629 -29.570 1.00 94.81 300 ASP A O 1
ATOM 2330 N N . ASP A 1 301 ? 6.535 -3.763 -29.284 1.00 94.19 301 ASP A N 1
ATOM 2331 C CA . ASP A 1 301 ? 7.797 -4.472 -29.039 1.00 94.19 301 ASP A CA 1
ATOM 2332 C C . ASP A 1 301 ? 7.811 -5.142 -27.657 1.00 94.19 301 ASP A C 1
ATOM 2334 O O . ASP A 1 301 ? 8.345 -6.245 -27.484 1.00 94.19 301 ASP A O 1
ATOM 2338 N N . VAL A 1 302 ? 7.142 -4.531 -26.676 1.00 95.12 302 VAL A N 1
ATOM 2339 C CA . VAL A 1 302 ? 6.913 -5.127 -25.352 1.00 95.12 302 VAL A CA 1
ATOM 2340 C C . VAL A 1 302 ? 6.006 -6.351 -25.489 1.00 95.12 302 VAL A C 1
ATOM 2342 O O . VAL A 1 302 ? 6.316 -7.425 -24.964 1.00 95.12 302 VAL A O 1
ATOM 2345 N N . TYR A 1 303 ? 4.929 -6.251 -26.276 1.00 96.00 303 TYR A N 1
ATOM 2346 C CA . TYR A 1 303 ? 4.093 -7.408 -26.599 1.00 96.00 303 TYR A CA 1
ATOM 2347 C C . TYR A 1 303 ? 4.882 -8.496 -27.327 1.00 96.00 303 TYR A C 1
ATOM 2349 O O . TYR A 1 303 ? 4.790 -9.665 -26.956 1.00 96.00 303 TYR A O 1
ATOM 2357 N N . ALA A 1 304 ? 5.682 -8.148 -28.336 1.00 93.94 304 ALA A N 1
ATOM 2358 C CA . ALA A 1 304 ? 6.476 -9.106 -29.104 1.00 93.94 304 ALA A CA 1
ATOM 2359 C C . ALA A 1 304 ? 7.488 -9.872 -28.234 1.00 93.94 304 ALA A C 1
ATOM 2361 O O . ALA A 1 304 ? 7.809 -11.033 -28.526 1.00 93.94 304 ALA A O 1
ATOM 2362 N N . THR A 1 305 ? 7.958 -9.232 -27.162 1.00 92.94 305 THR A N 1
ATOM 2363 C CA . THR A 1 305 ? 8.825 -9.833 -26.148 1.00 92.94 305 THR A CA 1
ATOM 2364 C C . THR A 1 305 ? 8.056 -10.897 -25.363 1.00 92.94 305 THR A C 1
ATOM 2366 O O . THR A 1 305 ? 8.390 -12.084 -25.428 1.00 92.94 305 THR A O 1
ATOM 2369 N N . TYR A 1 306 ? 6.963 -10.516 -24.698 1.00 95.88 306 TYR A N 1
ATOM 2370 C CA . TYR A 1 306 ? 6.308 -11.383 -23.711 1.00 95.88 306 TYR A CA 1
ATOM 2371 C C . TYR A 1 306 ? 5.226 -12.312 -24.289 1.00 95.88 306 TYR A C 1
ATOM 2373 O O . TYR A 1 306 ? 4.905 -13.344 -23.698 1.00 95.88 306 TYR A O 1
ATOM 2381 N N . ALA A 1 307 ? 4.690 -12.042 -25.486 1.00 94.81 307 ALA A N 1
ATOM 2382 C CA . ALA A 1 307 ? 3.607 -12.832 -26.093 1.00 94.81 307 ALA A CA 1
ATOM 2383 C C . ALA A 1 307 ? 4.004 -14.279 -26.436 1.00 94.81 307 ALA A C 1
ATOM 2385 O O . ALA A 1 307 ? 3.128 -15.134 -26.642 1.00 94.81 307 ALA A O 1
ATOM 2386 N N . ARG A 1 308 ? 5.312 -14.563 -26.498 1.00 91.19 308 ARG A N 1
ATOM 2387 C CA . ARG A 1 308 ? 5.861 -15.918 -26.675 1.00 91.19 308 ARG A CA 1
ATOM 2388 C C . ARG A 1 308 ? 5.538 -16.824 -25.490 1.00 91.19 308 ARG A C 1
ATOM 2390 O O . ARG A 1 308 ? 5.402 -18.028 -25.681 1.00 91.19 308 ARG A O 1
ATOM 2397 N N . ASP A 1 309 ? 5.378 -16.237 -24.307 1.00 93.06 309 ASP A N 1
ATOM 2398 C CA . ASP A 1 309 ? 5.072 -16.927 -23.058 1.00 93.06 309 ASP A CA 1
ATOM 2399 C C . ASP A 1 309 ? 3.984 -16.184 -22.274 1.00 93.06 309 ASP A C 1
ATOM 2401 O O . ASP A 1 309 ? 4.127 -15.848 -21.100 1.00 93.06 309 ASP A O 1
ATOM 2405 N N . ALA A 1 310 ? 2.874 -15.897 -22.958 1.00 93.38 310 ALA A N 1
ATOM 2406 C CA . ALA A 1 310 ? 1.761 -15.155 -22.377 1.00 93.38 310 ALA A CA 1
ATOM 2407 C C . ALA A 1 310 ? 1.208 -15.744 -21.057 1.00 93.38 310 ALA A C 1
ATOM 2409 O O . ALA A 1 310 ? 0.824 -14.959 -20.199 1.00 93.38 310 ALA A O 1
ATOM 2410 N N . PRO A 1 311 ? 1.168 -17.075 -20.822 1.00 93.88 311 PRO A N 1
ATOM 2411 C CA . PRO A 1 311 ? 0.738 -17.609 -19.527 1.00 93.88 311 PRO A CA 1
ATOM 2412 C C . PRO A 1 311 ? 1.612 -17.168 -18.344 1.00 93.88 311 PRO A C 1
ATOM 2414 O O . PRO A 1 311 ? 1.076 -16.998 -17.251 1.00 93.88 311 PRO A O 1
ATOM 2417 N N . GLY A 1 312 ? 2.915 -16.961 -18.566 1.00 95.12 312 GLY A N 1
ATOM 2418 C CA . GLY A 1 312 ? 3.874 -16.512 -17.552 1.00 95.12 312 GLY A CA 1
ATOM 2419 C C . GLY A 1 312 ? 3.926 -14.994 -17.350 1.00 95.12 312 GLY A C 1
ATOM 2420 O O . GLY A 1 312 ? 4.685 -14.528 -16.506 1.00 95.12 312 GLY A O 1
ATOM 2421 N N . HIS A 1 313 ? 3.135 -14.214 -18.096 1.00 96.38 313 HIS A N 1
ATOM 2422 C CA . HIS A 1 313 ? 3.182 -12.751 -18.065 1.00 96.38 313 HIS A CA 1
ATOM 2423 C C . HIS A 1 313 ? 1.784 -12.139 -17.984 1.00 96.38 313 HIS A C 1
ATOM 2425 O O . HIS A 1 313 ? 0.816 -12.627 -18.573 1.00 96.38 313 HIS A O 1
ATOM 2431 N N . LEU A 1 314 ? 1.666 -11.033 -17.265 1.00 96.75 314 LEU A N 1
ATOM 2432 C CA . LEU A 1 314 ? 0.446 -10.243 -17.186 1.00 96.75 314 LEU A CA 1
ATOM 2433 C C . LEU A 1 314 ? 0.806 -8.783 -17.402 1.00 96.75 314 LEU A C 1
ATOM 2435 O O . LEU A 1 314 ? 1.618 -8.238 -16.664 1.00 96.75 314 LEU A O 1
ATOM 2439 N N . LEU A 1 315 ? 0.205 -8.176 -18.418 1.00 96.88 315 LEU A N 1
ATOM 2440 C CA . LEU A 1 315 ? 0.309 -6.747 -18.651 1.00 96.88 315 LEU A CA 1
ATOM 2441 C C . LEU A 1 315 ? -0.948 -6.062 -18.120 1.00 96.88 315 LEU A C 1
ATOM 2443 O O . LEU A 1 315 ? -2.049 -6.594 -18.272 1.00 96.88 315 LEU A O 1
ATOM 2447 N N . ILE A 1 316 ? -0.783 -4.921 -17.460 1.00 95.75 316 ILE A N 1
ATOM 2448 C CA . ILE A 1 316 ? -1.891 -4.159 -16.880 1.00 95.75 316 ILE A CA 1
ATOM 2449 C C . ILE A 1 316 ? -1.759 -2.708 -17.356 1.00 95.75 316 ILE A C 1
ATOM 2451 O O . ILE A 1 316 ? -0.894 -1.991 -16.839 1.00 95.75 316 ILE A O 1
ATOM 2455 N N . PRO A 1 317 ? -2.556 -2.267 -18.349 1.00 95.19 317 PRO A N 1
ATOM 2456 C CA . PRO A 1 317 ? -2.692 -0.849 -18.662 1.00 95.19 317 PRO A CA 1
ATOM 2457 C C . PRO A 1 317 ? -3.195 -0.093 -17.435 1.00 95.19 317 PRO A C 1
ATOM 2459 O O . PRO A 1 317 ? -4.123 -0.548 -16.756 1.00 95.19 317 PRO A O 1
ATOM 2462 N N . HIS A 1 318 ? -2.606 1.071 -17.171 1.00 92.81 318 HIS A N 1
ATOM 2463 C CA . HIS A 1 318 ? -3.011 1.904 -16.046 1.00 92.81 318 HIS A CA 1
ATOM 2464 C C . HIS A 1 318 ? -2.919 3.403 -16.347 1.00 92.81 318 HIS A C 1
ATOM 2466 O O . HIS A 1 318 ? -2.523 3.838 -17.434 1.00 92.81 318 HIS A O 1
ATOM 2472 N N . VAL A 1 319 ? -3.348 4.211 -15.379 1.00 88.31 319 VAL A N 1
ATOM 2473 C CA . VAL A 1 319 ? -3.221 5.668 -15.419 1.00 88.31 319 VAL A CA 1
ATOM 2474 C C . VAL A 1 319 ? -2.390 6.102 -14.219 1.00 88.31 319 VAL A C 1
ATOM 2476 O O . VAL A 1 319 ? -2.880 6.149 -13.093 1.00 88.31 319 VAL A O 1
ATOM 2479 N N . GLY A 1 320 ? -1.121 6.402 -14.485 1.00 76.62 320 GLY A N 1
ATOM 2480 C CA . GLY A 1 320 ? -0.184 6.953 -13.515 1.00 76.62 320 GLY A CA 1
ATOM 2481 C C . GLY A 1 320 ? 0.026 8.444 -13.769 1.00 76.62 320 GLY A C 1
ATOM 2482 O O . GLY A 1 320 ? -0.919 9.217 -13.946 1.00 76.62 320 GLY A O 1
ATOM 2483 N N . GLY A 1 321 ? 1.293 8.855 -13.875 1.00 73.81 321 GLY A N 1
ATOM 2484 C CA . GLY A 1 321 ? 1.641 10.215 -14.305 1.00 73.81 321 GLY A CA 1
ATOM 2485 C C . GLY A 1 321 ? 1.222 10.525 -15.752 1.00 73.81 321 GLY A C 1
ATOM 2486 O O . GLY A 1 321 ? 1.046 11.692 -16.113 1.00 73.81 321 GLY A O 1
ATOM 2487 N N . ARG A 1 322 ? 1.053 9.491 -16.588 1.00 87.12 322 ARG A N 1
ATOM 2488 C CA . ARG A 1 322 ? 0.480 9.548 -17.941 1.00 87.12 322 ARG A CA 1
ATOM 2489 C C . ARG A 1 322 ? -0.584 8.452 -18.072 1.00 87.12 322 ARG A C 1
ATOM 2491 O O . ARG A 1 322 ? -0.653 7.526 -17.273 1.00 87.12 322 ARG A O 1
ATOM 2498 N N . ARG A 1 323 ? -1.446 8.568 -19.087 1.00 89.38 323 ARG A N 1
ATOM 2499 C CA . ARG A 1 323 ? -2.474 7.551 -19.364 1.00 89.38 323 ARG A CA 1
ATOM 2500 C C . ARG A 1 323 ? -1.952 6.463 -20.301 1.00 89.38 323 ARG A C 1
ATOM 2502 O O . ARG A 1 323 ? -1.274 6.790 -21.284 1.00 89.38 323 ARG A O 1
ATOM 2509 N N . CYS A 1 324 ? -2.341 5.216 -20.058 1.00 92.69 324 CYS A N 1
ATOM 2510 C CA . CYS A 1 324 ? -2.358 4.169 -21.078 1.00 92.69 324 CYS A CA 1
ATOM 2511 C C . CYS A 1 324 ? -3.238 4.559 -22.284 1.00 92.69 324 CYS A C 1
ATOM 2513 O O . CYS A 1 324 ? -4.054 5.488 -22.227 1.00 92.69 324 CYS A O 1
ATOM 2515 N N . SER A 1 325 ? -3.047 3.862 -23.403 1.00 91.25 325 SER A N 1
ATOM 2516 C CA . SER A 1 325 ? -3.888 3.949 -24.593 1.00 91.25 325 SER A CA 1
ATOM 2517 C C . SER A 1 325 ? -4.492 2.581 -24.882 1.00 91.25 325 SER A C 1
ATOM 2519 O O . SER A 1 325 ? -3.774 1.667 -25.266 1.00 91.25 325 SER A O 1
ATOM 2521 N N . LEU A 1 326 ? -5.816 2.475 -24.756 1.00 88.75 326 LEU A N 1
ATOM 2522 C CA . LEU A 1 326 ? -6.561 1.239 -25.028 1.00 88.75 326 LEU A CA 1
ATOM 2523 C C . LEU A 1 326 ? -6.681 0.903 -26.528 1.00 88.75 326 LEU A C 1
ATOM 2525 O O . LEU A 1 326 ? -7.076 -0.202 -26.887 1.00 88.75 326 LEU A O 1
ATOM 2529 N N . ALA A 1 327 ? -6.229 1.810 -27.404 1.00 87.44 327 ALA A N 1
ATOM 2530 C CA . ALA A 1 327 ? -6.059 1.540 -28.829 1.00 87.44 327 ALA A CA 1
ATOM 2531 C C . ALA A 1 327 ? -5.017 0.437 -29.106 1.00 87.44 327 ALA A C 1
ATOM 2533 O O . ALA A 1 327 ? -5.050 -0.184 -30.170 1.00 87.44 327 ALA A O 1
ATOM 2534 N N . TRP A 1 328 ? -4.098 0.196 -28.164 1.00 89.75 328 TRP A N 1
ATOM 2535 C CA . TRP A 1 328 ? -3.283 -1.011 -28.124 1.00 89.75 328 TRP A CA 1
ATOM 2536 C C . TRP A 1 328 ? -3.914 -1.990 -27.147 1.00 89.75 328 TRP A C 1
ATOM 2538 O O . TRP A 1 328 ? -4.229 -1.629 -26.015 1.00 89.75 328 TRP A O 1
ATOM 2548 N N . HIS A 1 329 ? -4.081 -3.232 -27.596 1.00 90.50 329 HIS A N 1
ATOM 2549 C CA . HIS A 1 329 ? -4.510 -4.303 -26.719 1.00 90.50 329 HIS A CA 1
ATOM 2550 C C . HIS A 1 329 ? -3.958 -5.655 -27.158 1.00 90.50 329 HIS A C 1
ATOM 2552 O O . HIS A 1 329 ? -4.113 -6.058 -28.316 1.00 90.50 329 HIS A O 1
ATOM 2558 N N . HIS A 1 330 ? -3.377 -6.408 -26.221 1.00 93.50 330 HIS A N 1
ATOM 2559 C CA . HIS A 1 330 ? -2.997 -7.798 -26.462 1.00 93.50 330 HIS A CA 1
ATOM 2560 C C . HIS A 1 330 ? -3.786 -8.772 -25.563 1.00 93.50 330 HIS A C 1
ATOM 2562 O O . HIS A 1 330 ? -3.408 -8.995 -24.409 1.00 93.50 330 HIS A O 1
ATOM 2568 N N . PRO A 1 331 ? -4.783 -9.510 -26.093 1.00 89.75 331 PRO A N 1
ATOM 2569 C CA . PRO A 1 331 ? -5.813 -10.199 -25.298 1.00 89.75 331 PRO A CA 1
ATOM 2570 C C . PRO A 1 331 ? -5.318 -11.374 -24.446 1.00 89.75 331 PRO A C 1
ATOM 2572 O O . PRO A 1 331 ? -6.041 -11.890 -23.598 1.00 89.75 331 PRO A O 1
ATOM 2575 N N . ARG A 1 332 ? -4.097 -11.868 -24.691 1.00 93.31 332 ARG A N 1
ATOM 2576 C CA . ARG A 1 332 ? -3.492 -12.925 -23.859 1.00 93.31 332 ARG A CA 1
ATOM 2577 C C . ARG A 1 332 ? -2.576 -12.382 -22.766 1.00 93.31 332 ARG A C 1
ATOM 2579 O O . ARG A 1 332 ? -2.279 -13.118 -21.833 1.00 93.31 332 ARG A O 1
ATOM 2586 N N . LEU A 1 333 ? -2.096 -11.150 -22.919 1.00 95.06 333 LEU A N 1
ATOM 2587 C CA . LEU A 1 333 ? -1.177 -10.513 -21.977 1.00 95.06 333 LEU A CA 1
ATOM 2588 C C . LEU A 1 333 ? -1.957 -9.584 -21.051 1.00 95.06 333 LEU A C 1
ATOM 2590 O O . LEU A 1 333 ? -1.784 -9.655 -19.841 1.00 95.06 333 LEU A O 1
ATOM 2594 N N . GLU A 1 334 ? -2.875 -8.806 -21.610 1.00 94.12 334 GLU A N 1
ATOM 2595 C CA . GLU A 1 334 ? -3.697 -7.840 -20.895 1.00 94.12 334 GLU A CA 1
ATOM 2596 C C . GLU A 1 334 ? -5.046 -8.446 -20.568 1.00 94.12 334 GLU A C 1
ATOM 2598 O O . GLU A 1 334 ? -5.932 -8.574 -21.407 1.00 94.12 334 GLU A O 1
ATOM 2603 N N . ARG A 1 335 ? -5.162 -8.901 -19.327 1.00 90.00 335 ARG A N 1
ATOM 2604 C CA . ARG A 1 335 ? -6.372 -9.560 -18.815 1.00 90.00 335 ARG A CA 1
ATOM 2605 C C . ARG A 1 335 ? -7.068 -8.723 -17.744 1.00 90.00 335 ARG A C 1
ATOM 2607 O O . ARG A 1 335 ? -8.166 -9.070 -17.316 1.00 90.00 335 ARG A O 1
ATOM 2614 N N . LEU A 1 336 ? -6.410 -7.647 -17.319 1.00 90.19 336 LEU A N 1
ATOM 2615 C CA . LEU A 1 336 ? -6.816 -6.714 -16.280 1.00 90.19 336 LEU A CA 1
ATOM 2616 C C . LEU A 1 336 ? -6.545 -5.296 -16.778 1.00 90.19 336 LEU A C 1
ATOM 2618 O O . LEU A 1 336 ? -5.617 -5.087 -17.555 1.00 90.19 336 LEU A O 1
ATOM 2622 N N . VAL A 1 337 ? -7.312 -4.339 -16.272 1.00 90.62 337 VAL A N 1
ATOM 2623 C CA . VAL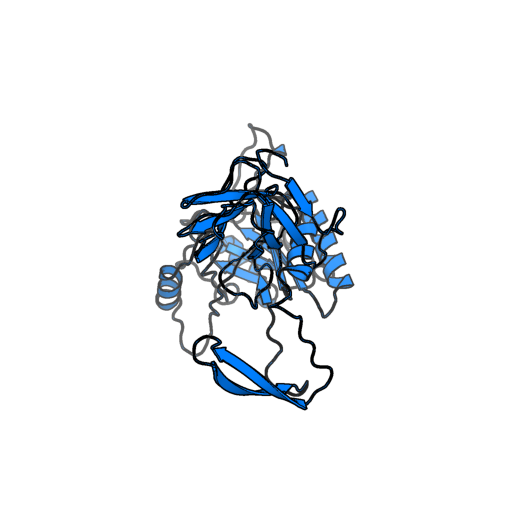 A 1 337 ? -7.040 -2.906 -16.405 1.00 90.62 337 VAL A CA 1
ATOM 2624 C C . VAL A 1 337 ? -7.157 -2.272 -15.025 1.00 90.62 337 VAL A C 1
ATOM 2626 O O . VAL A 1 337 ? -8.069 -2.598 -14.258 1.00 90.62 337 VAL A O 1
ATOM 2629 N N . GLU A 1 338 ? -6.211 -1.403 -14.694 1.00 90.12 338 GLU A N 1
ATOM 2630 C CA . GLU A 1 338 ? -6.203 -0.672 -13.432 1.00 90.12 338 GLU A CA 1
ATOM 2631 C C . GLU A 1 338 ? -7.135 0.537 -13.537 1.00 90.12 338 GLU A C 1
ATOM 2633 O O . GLU A 1 338 ? -6.900 1.465 -14.309 1.00 90.12 338 GLU A O 1
ATOM 2638 N N . ILE A 1 339 ? -8.222 0.517 -12.765 1.00 85.25 339 ILE A N 1
ATOM 2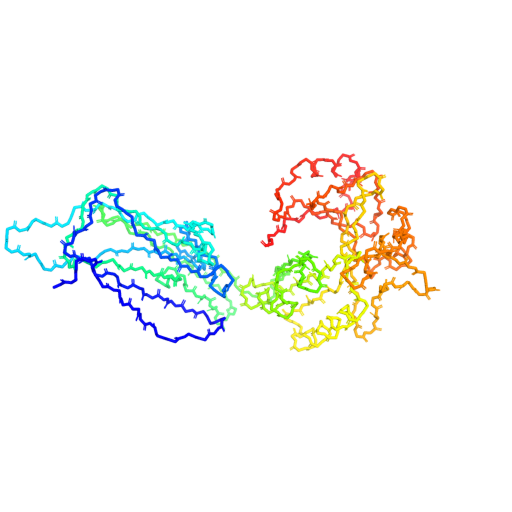639 C CA . ILE A 1 339 ? -9.276 1.547 -12.808 1.00 85.25 339 ILE A CA 1
ATOM 2640 C C . ILE A 1 339 ? -9.296 2.438 -11.561 1.00 85.25 339 ILE A C 1
ATOM 2642 O O . ILE A 1 339 ? -10.129 3.341 -11.453 1.00 85.25 339 ILE A O 1
ATOM 2646 N N . GLY A 1 340 ? -8.379 2.195 -10.627 1.00 79.56 340 GLY A N 1
ATOM 2647 C CA . GLY A 1 340 ? -8.173 3.000 -9.433 1.00 79.56 340 GLY A CA 1
ATOM 2648 C C . GLY A 1 340 ? -6.744 2.857 -8.920 1.00 79.56 340 GLY A C 1
ATOM 2649 O O . GLY A 1 340 ? -6.205 1.753 -8.961 1.00 79.56 340 GLY A O 1
ATOM 2650 N N . SER A 1 341 ? -6.173 3.972 -8.466 1.00 79.62 341 SER A N 1
ATOM 2651 C CA . SER A 1 341 ? -4.826 4.089 -7.893 1.00 79.62 341 SER A CA 1
ATOM 2652 C C . SER A 1 341 ? -4.735 5.303 -6.965 1.00 79.62 341 SER A C 1
ATOM 2654 O O . SER A 1 341 ? -5.711 6.050 -6.810 1.00 79.62 341 SER A O 1
ATOM 2656 N N . ALA A 1 342 ? -3.558 5.577 -6.393 1.00 71.69 342 ALA A N 1
ATOM 2657 C CA . ALA A 1 342 ? -3.328 6.814 -5.643 1.00 71.69 342 ALA A CA 1
ATOM 2658 C C . ALA A 1 342 ? -3.533 8.093 -6.487 1.00 71.69 342 ALA A C 1
ATOM 2660 O O . ALA A 1 342 ? -3.737 9.178 -5.931 1.00 71.69 342 ALA A O 1
ATOM 2661 N N . TRP A 1 343 ? -3.513 7.989 -7.822 1.00 70.50 343 TRP A N 1
ATOM 2662 C CA . TRP A 1 343 ? -3.779 9.105 -8.736 1.00 70.50 343 TRP A CA 1
ATOM 2663 C C . TRP A 1 343 ? -5.273 9.401 -8.924 1.00 70.50 343 TRP A C 1
ATOM 2665 O O . TRP A 1 343 ? -5.624 10.510 -9.335 1.00 70.50 343 TRP A O 1
ATOM 2675 N N . GLY A 1 344 ? -6.159 8.452 -8.608 1.00 76.56 344 GLY A N 1
ATOM 2676 C CA . GLY A 1 344 ? -7.606 8.643 -8.664 1.00 76.56 344 GLY A CA 1
ATOM 2677 C C . GLY A 1 344 ? -8.382 7.390 -9.057 1.00 76.56 344 GLY A C 1
ATOM 2678 O O . GLY A 1 344 ? -7.863 6.281 -9.069 1.00 76.56 344 GLY A O 1
ATOM 2679 N N . GLN A 1 345 ? -9.659 7.585 -9.382 1.00 82.62 345 GLN A N 1
ATOM 2680 C CA . GLN A 1 345 ? -10.543 6.557 -9.934 1.00 82.62 345 GLN A CA 1
ATOM 2681 C C . GLN A 1 345 ? -10.928 6.944 -11.363 1.00 82.62 345 GLN A C 1
ATOM 2683 O O . GLN A 1 345 ? -11.282 8.095 -11.632 1.00 82.62 345 GLN A O 1
ATOM 2688 N N . PHE A 1 346 ? -10.859 5.989 -12.288 1.00 84.50 346 PHE A N 1
ATOM 2689 C CA . PHE A 1 346 ? -10.921 6.244 -13.727 1.00 84.50 346 PHE A CA 1
ATOM 2690 C C . PHE A 1 346 ? -12.179 5.630 -14.347 1.00 84.50 346 PHE A C 1
ATOM 2692 O O . PHE A 1 346 ? -12.111 4.723 -15.171 1.00 84.50 346 PHE A O 1
ATOM 2699 N N . GLU A 1 347 ? -13.357 6.143 -13.979 1.00 83.81 347 GLU A N 1
ATOM 2700 C CA . GLU A 1 347 ? -14.636 5.662 -14.533 1.00 83.81 347 GLU A CA 1
ATOM 2701 C C . GLU A 1 347 ? -14.697 5.734 -16.067 1.00 83.81 347 GLU A C 1
ATOM 2703 O O . GLU A 1 347 ? -15.348 4.910 -16.705 1.00 83.81 347 GLU A O 1
ATOM 2708 N N . TRP A 1 348 ? -14.023 6.719 -16.670 1.00 84.50 348 TRP A N 1
ATOM 2709 C CA . TRP A 1 348 ? -13.929 6.845 -18.125 1.00 84.50 348 TRP A CA 1
ATOM 2710 C C . TRP A 1 348 ? -13.163 5.670 -18.745 1.00 84.50 348 TRP A C 1
ATOM 2712 O O . TRP A 1 348 ? -13.590 5.158 -19.771 1.00 84.50 348 TRP A O 1
ATOM 2722 N N . LEU A 1 349 ? -12.113 5.177 -18.083 1.00 85.19 349 LEU A N 1
ATOM 2723 C CA . LEU A 1 349 ? -11.307 4.057 -18.567 1.00 85.19 349 LEU A CA 1
ATOM 2724 C C . LEU A 1 349 ? -12.106 2.750 -18.556 1.00 85.19 349 LEU A C 1
ATOM 2726 O O . LEU A 1 349 ? -11.945 1.924 -19.443 1.00 85.19 349 LEU A O 1
ATOM 2730 N N . VAL A 1 350 ? -13.017 2.587 -17.589 1.00 81.81 350 VAL A N 1
ATOM 2731 C CA . VAL A 1 350 ? -13.964 1.459 -17.560 1.00 81.81 350 VAL A CA 1
ATOM 2732 C C . VAL A 1 350 ? -14.870 1.470 -18.792 1.00 81.81 350 VAL A C 1
ATOM 2734 O O . VAL A 1 350 ? -15.127 0.418 -19.373 1.00 81.81 350 VAL A O 1
ATOM 2737 N N . ARG A 1 351 ? -15.371 2.650 -19.181 1.00 80.06 351 ARG A N 1
ATOM 2738 C CA . ARG A 1 351 ? -16.253 2.798 -20.349 1.00 80.06 351 ARG A CA 1
ATOM 2739 C C . ARG A 1 351 ? -15.491 2.541 -21.642 1.00 80.06 351 ARG A C 1
ATOM 2741 O O . ARG A 1 351 ? -15.933 1.717 -22.430 1.00 80.06 351 ARG A O 1
ATOM 2748 N N . ASP A 1 352 ? -14.324 3.161 -21.791 1.00 82.19 352 ASP A N 1
ATOM 2749 C CA . ASP A 1 352 ? -13.473 2.989 -22.969 1.00 82.19 352 ASP A CA 1
ATOM 2750 C C . ASP A 1 352 ? -13.020 1.526 -23.112 1.00 82.19 352 ASP A C 1
ATOM 2752 O O . ASP A 1 352 ? -13.068 0.974 -24.204 1.00 82.19 352 ASP A O 1
ATOM 2756 N N . ALA A 1 353 ? -12.680 0.841 -22.013 1.00 80.25 353 ALA A N 1
ATOM 2757 C CA . ALA A 1 353 ? -12.375 -0.591 -22.036 1.00 80.25 353 ALA A CA 1
ATOM 2758 C C . ALA A 1 353 ? -13.585 -1.441 -22.457 1.00 80.25 353 ALA A C 1
ATOM 2760 O O . ALA A 1 353 ? -13.424 -2.423 -23.173 1.00 80.25 353 ALA A O 1
ATOM 2761 N N . GLY A 1 354 ? -14.796 -1.070 -22.033 1.00 69.31 354 GLY A N 1
ATOM 2762 C CA . GLY A 1 354 ? -16.031 -1.731 -22.453 1.00 69.31 354 GLY A CA 1
ATOM 2763 C C . GLY A 1 354 ? -16.322 -1.580 -23.949 1.00 69.31 354 GLY A C 1
ATOM 2764 O O . GLY A 1 354 ? -16.728 -2.550 -24.590 1.00 69.31 354 GLY A O 1
ATOM 2765 N N . ASP A 1 355 ? -16.090 -0.384 -24.491 1.00 61.62 355 ASP A N 1
ATOM 2766 C CA . ASP A 1 355 ? -16.407 -0.027 -25.876 1.00 61.62 355 ASP A CA 1
ATOM 2767 C C . ASP A 1 355 ? -15.307 -0.450 -26.872 1.00 61.62 355 ASP A C 1
ATOM 2769 O O . ASP A 1 355 ? -15.619 -0.892 -27.979 1.00 61.62 355 ASP A O 1
ATOM 2773 N N . GLU A 1 356 ? -14.025 -0.338 -26.504 1.00 59.72 356 GLU A N 1
ATOM 2774 C CA . GLU A 1 356 ? -12.884 -0.618 -27.393 1.00 59.72 356 GLU A CA 1
ATOM 2775 C C . GLU A 1 356 ? -12.418 -2.083 -27.360 1.00 59.72 356 GLU A C 1
ATOM 2777 O O . GLU A 1 356 ? -11.879 -2.565 -28.358 1.00 59.72 356 GLU A O 1
ATOM 2782 N N . LEU A 1 357 ? -12.635 -2.818 -26.259 1.00 57.66 357 LEU A N 1
ATOM 2783 C CA . LEU A 1 357 ? -12.139 -4.198 -26.114 1.00 57.66 357 LEU A CA 1
ATOM 2784 C C . LEU A 1 357 ? -13.138 -5.280 -26.553 1.00 57.66 357 LEU A C 1
ATOM 2786 O O . LEU A 1 357 ? -12.815 -6.460 -26.423 1.00 57.66 357 LEU A O 1
ATOM 2790 N N . ASP A 1 358 ? -14.315 -4.895 -27.071 1.00 45.88 358 ASP A N 1
ATOM 2791 C CA . ASP A 1 358 ? -15.412 -5.793 -27.478 1.00 45.88 358 ASP A CA 1
ATOM 2792 C C . ASP A 1 358 ? -15.602 -6.919 -26.450 1.00 45.88 358 ASP A C 1
ATOM 2794 O O . ASP A 1 358 ? -15.295 -8.089 -26.706 1.00 45.88 358 ASP A O 1
ATOM 2798 N N . VAL A 1 359 ? -16.016 -6.538 -25.232 1.00 44.41 359 VAL A N 1
ATOM 2799 C CA . VAL A 1 359 ? -16.198 -7.442 -24.083 1.00 44.41 359 VAL A CA 1
ATOM 2800 C C . VAL A 1 359 ? -17.420 -8.339 -24.322 1.00 44.41 359 VAL A C 1
ATOM 2802 O O . VAL A 1 359 ? -18.440 -8.266 -23.638 1.00 44.41 359 VAL A O 1
ATOM 2805 N N . ASP A 1 360 ? -17.333 -9.186 -25.342 1.00 34.41 360 ASP A N 1
ATOM 2806 C CA . ASP A 1 360 ? -18.272 -10.249 -25.632 1.00 34.41 360 ASP A CA 1
ATOM 2807 C C . ASP A 1 360 ? -18.327 -11.156 -24.397 1.00 34.41 360 ASP A C 1
ATOM 2809 O O . ASP A 1 360 ? -17.297 -11.512 -23.809 1.00 34.41 360 ASP A O 1
ATOM 2813 N N . ALA A 1 361 ? -19.541 -11.518 -23.983 1.00 36.19 361 ALA A N 1
ATOM 2814 C CA . ALA A 1 361 ? -19.897 -12.094 -22.681 1.00 36.19 361 ALA A CA 1
ATOM 2815 C C . ALA A 1 361 ? -19.249 -13.466 -22.351 1.00 36.19 361 ALA A C 1
ATOM 2817 O O . ALA A 1 361 ? -19.649 -14.136 -21.401 1.00 36.19 361 ALA A O 1
ATOM 2818 N N . ASN A 1 362 ? -18.244 -13.890 -23.122 1.00 30.12 362 ASN A N 1
ATOM 2819 C CA . ASN A 1 362 ? -17.499 -15.139 -23.009 1.00 30.12 362 ASN A CA 1
ATOM 2820 C C . ASN A 1 362 ? -15.992 -14.970 -22.717 1.00 30.12 362 ASN A C 1
ATOM 2822 O O . ASN A 1 362 ? -15.298 -15.985 -22.611 1.00 30.12 362 ASN A O 1
ATOM 2826 N N . LYS A 1 363 ? -15.453 -13.747 -22.577 1.00 36.19 363 LYS A N 1
ATOM 2827 C CA . LYS A 1 363 ? -14.050 -13.519 -22.167 1.00 36.19 363 LYS A CA 1
ATOM 2828 C C . LYS A 1 363 ? -13.957 -12.383 -21.137 1.00 36.19 363 LYS A C 1
ATOM 2830 O O . LYS A 1 363 ? -13.962 -11.221 -21.525 1.00 36.19 363 LYS A O 1
ATOM 2835 N N . PRO A 1 364 ? -13.893 -12.684 -19.830 1.00 34.34 364 PRO A N 1
ATOM 2836 C CA . PRO A 1 364 ? -13.899 -11.645 -18.808 1.00 34.34 364 PRO A CA 1
ATOM 2837 C C . PRO A 1 364 ? -12.554 -10.905 -18.774 1.00 34.34 364 PRO A C 1
ATOM 2839 O O . PRO A 1 364 ? -11.529 -11.499 -18.438 1.00 34.34 364 PRO A O 1
ATOM 2842 N N . VAL A 1 365 ? -12.570 -9.607 -19.084 1.00 41.97 365 VAL A N 1
ATOM 2843 C CA . VAL A 1 365 ? -11.602 -8.656 -18.520 1.00 41.97 365 VAL A CA 1
ATOM 2844 C C . VAL A 1 365 ? -12.067 -8.381 -17.094 1.00 41.97 365 VAL A C 1
ATOM 2846 O O . VAL A 1 365 ? -13.190 -7.922 -16.880 1.00 41.97 365 VAL A O 1
ATOM 2849 N N . THR A 1 366 ? -11.242 -8.713 -16.105 1.00 48.22 366 THR A N 1
ATOM 2850 C CA . THR A 1 366 ? -11.586 -8.453 -14.702 1.00 48.22 366 THR A CA 1
ATOM 2851 C C . THR A 1 366 ? -11.173 -7.026 -14.355 1.00 48.22 366 THR A C 1
ATOM 2853 O O . THR A 1 366 ? -9.996 -6.678 -14.428 1.00 48.22 366 THR A O 1
ATOM 2856 N N . LEU A 1 367 ? -12.149 -6.201 -13.974 1.00 46.75 367 LEU A N 1
ATOM 2857 C CA . LEU A 1 367 ? -11.926 -4.853 -13.454 1.00 46.75 367 LEU A CA 1
ATOM 2858 C C . LEU A 1 367 ? -11.527 -4.953 -11.978 1.00 46.75 367 LEU A C 1
ATOM 2860 O O . LEU A 1 367 ? -12.268 -5.540 -11.187 1.00 46.75 367 LEU A O 1
ATOM 2864 N N . LEU A 1 368 ? -10.378 -4.390 -11.603 1.00 43.97 368 LEU A N 1
ATOM 2865 C CA . LEU A 1 368 ? -9.910 -4.384 -10.216 1.00 43.97 368 LEU A CA 1
ATOM 2866 C C . LEU A 1 368 ? -9.722 -2.941 -9.726 1.00 43.97 368 LEU A C 1
ATOM 2868 O O . LEU A 1 368 ? -8.949 -2.194 -10.328 1.00 43.97 368 LEU A O 1
ATOM 2872 N N . PRO A 1 369 ? -10.404 -2.529 -8.644 1.00 34.47 369 PRO A N 1
ATOM 2873 C CA . PRO A 1 369 ? -9.989 -1.365 -7.879 1.00 34.47 369 PRO A CA 1
ATOM 2874 C C . PRO A 1 369 ? -8.781 -1.758 -7.018 1.00 34.47 369 PRO A C 1
ATOM 2876 O O . PRO A 1 369 ? -8.902 -2.631 -6.157 1.00 34.47 369 PRO A O 1
ATOM 2879 N N . PHE A 1 370 ? -7.631 -1.129 -7.247 1.00 38.53 370 PHE A N 1
ATOM 2880 C CA . PHE A 1 370 ? -6.486 -1.228 -6.345 1.00 38.53 370 PHE A CA 1
ATOM 2881 C C . PHE A 1 370 ? -6.528 -0.051 -5.363 1.00 38.53 370 PHE A C 1
ATOM 2883 O O . PHE A 1 370 ? -6.901 1.067 -5.722 1.00 38.53 370 PHE A O 1
ATOM 2890 N N . PHE A 1 371 ? -6.225 -0.330 -4.098 1.00 28.91 371 PHE A N 1
ATOM 2891 C CA . PHE A 1 371 ? -6.088 0.672 -3.045 1.00 28.91 371 PHE A CA 1
ATOM 2892 C C . PHE A 1 371 ? -4.626 0.620 -2.587 1.00 28.91 371 PHE A C 1
ATOM 2894 O O . PHE A 1 371 ? -4.288 -0.253 -1.790 1.00 28.91 371 PHE A O 1
ATOM 2901 N N . GLU A 1 372 ? -3.791 1.497 -3.153 1.00 37.19 372 GLU A N 1
ATOM 2902 C CA . GLU A 1 372 ? -2.372 1.697 -2.789 1.00 37.19 372 GLU A CA 1
ATOM 2903 C C . GLU A 1 372 ? -2.203 2.396 -1.428 1.00 37.19 372 GLU A C 1
ATOM 2905 O O . GLU A 1 372 ? -2.954 3.370 -1.153 1.00 37.19 372 GLU A O 1
#

Sequence (372 aa):
MSFLGTLTCNVNTLTAGEWTEVTVEYTVGGSGLADGAWIKGTFKFYSDWALFQTSDPTRDNYVSAEYTPAELLPGQDPATVQELSVRFDQKGHERPFQKAVIIDIVDGYLNPGDKIVVRLGDRRFGARLSLPAEGHYRIHARLHDSLNNQEWTAVELLTISAGIPVPRILFADLHVHSDDTVGTNSSAFNFSYAQLIAGLDIIGYTANDFHITAARWATTLNLIAALNAAHRGRLVIFPGTEWCGNSAAGGDHNVVFLDDPQTRAPEFPLDRRGDIVRSFEWNEDMGAAAQLAPGAWPLDDVYATYARDAPGHLLIPHVGGRRCSLAWHHPRLERLVEIGSAWGQFEWLVRDAGDELDVDANKPVTLLPFFE

Secondary structure (DSSP, 8-state):
--SS-EEEES-S---TT---PEEEEEEP-TT-B-TT-EEEEEE-SSSS----BSS-TTSTTBEEEEEEPPPPPTTPPPP---EEEEEEETTSS-TT--EEEEEEEESS-B-TT-EEEEEET-TTS-PPP---SSEEEEEEEEEEETTTTEEEEEEEEEEE-TT-SSPPP--EEEEE--TTTT-SS-HHHHHHHHHHTS--SEEEEEEETTT--HHHHHHHHHHHHHHHHHTTTT-EEEEEEEEE--GGGT-EEEEEE-S-TTTS----SB-TTS-B-SSB---GGG-TTPPP-B-S-SHHHHHHHHGGGGGGEEEEE-BSSSB--TTS--TTTB-EEE-EETTEE-HHHHHHHHHHTT--TTSPPEEE----

InterPro domains:
  IPR016195 Polymerase/histidinol phosphatase-like [SSF89550] (169-339)

Radius of gyration: 26.52 Å; chains: 1; bounding box: 61×56×74 Å